Protein AF-0000000067797742 (afdb_homodimer)

Sequence (284 aa):
MSKKSLAAVGTPLDELKENQTIAKVAQAKGSNIYEVTLPQDFYKSHGFKSPEVQVEMPPKFRQTVWVKRGGFVVVDVTPDDKIAGDIIEIVVDDRTWRKMPYWPAEFKKVGGWQQDSDEEEADPFALPDDESDEEEYEEEQSMSKKSLAAVGTPLDELKENQTIAKVAQAKGSNIYEVTLPQDFYKSHGFKSPEVQVEMPPKFRQTVWVKRGGFVVVDVTPDDKIAGDIIEIVVDDRTWRKMPYWPAEFKKVGGWQQDSDEEEADPFALPDDESDEEEYEEEQS

Organism: Yarrowia lipolytica (strain CLIB 122 / E 150) (NCBI:txid284591)

Foldseek 3Di:
DPPPPPPPAQDDDQDDDLQKAKWFFAADPPQFKTWTFADPVNCVVQPAPHRTAIAGEDPVCRVPDDDDHGFMFMWRAHHDDNHGGYTDGGNDPVVNVCPHPRHDPVSDDPPDPPDPVVDPPDPPPPPPPPPPPPPPPPDPDD/DPVPPPPPFQDDDQDDDLQKAKWFFAADPPQFKTWTFADPVNCVVQPAPHRTAIAGEDPVCRVPDDDDHGFMFMWRAHHDDNHGGYTDHGNDPVVNVCPHPRHHPVSDDPPDPPDPVVPPPPPPPPPPPPPPPPPPPPPPPD

pLDDT: mean 78.27, std 27.21, range [24.7, 98.88]

Solvent-accessible surface area (backbone atoms only — not comparable to full-atom values): 16950 Å² total; per-residue (Å²): 130,80,76,68,69,72,78,24,46,38,56,75,67,94,72,70,56,94,50,36,47,61,27,33,30,66,39,69,62,68,86,48,32,30,34,28,38,41,46,70,71,55,24,62,74,58,62,38,95,53,43,65,44,30,30,32,56,45,73,57,39,60,64,19,54,42,73,32,62,70,14,42,30,31,32,42,50,48,58,94,44,81,62,24,33,32,44,77,44,52,45,37,47,52,74,68,42,63,71,40,90,76,48,59,78,87,72,57,75,63,79,80,80,75,64,71,73,80,59,80,72,68,64,81,73,62,67,76,78,73,79,74,80,79,77,76,77,77,79,79,74,134,132,80,72,70,66,71,77,25,47,39,55,76,69,95,74,71,56,93,53,36,48,59,28,34,31,66,40,71,63,68,88,46,32,31,35,27,37,42,46,71,70,55,24,63,75,59,65,38,93,53,44,65,43,32,29,34,56,46,74,58,39,62,63,18,54,41,72,31,63,70,14,43,31,31,33,44,50,48,57,92,44,80,63,24,34,32,43,78,44,52,43,38,48,53,75,67,41,62,71,39,90,77,46,60,77,87,72,56,76,61,79,76,82,75,65,73,71,77,55,78,70,68,62,78,72,59,62,74,76,70,76,71,77,74,76,74,73,73,72,75,80,120

Radius of gyration: 27.57 Å; Cα contacts (8 Å, |Δi|>4): 455; chains: 2; bounding box: 80×106×86 Å

InterPro domains:
  IPR001253 Translation initiation factor 1A (eIF-1A) [SM00652] (15-104)
  IPR006196 RNA-binding domain, S1, IF1 type [PF01176] (19-89)
  IPR012340 Nucleic acid-binding, OB-fold [G3DSA:2.40.50.140] (10-91)
  IPR012340 Nucleic acid-binding, OB-fold [SSF50249] (12-138)
  IPR039294 Probable RNA-binding protein EIF1AD [PTHR21641] (4-137)

Structure (mmCIF, N/CA/C/O backbone):
data_AF-0000000067797742-model_v1
#
loop_
_entity.id
_entity.type
_entity.pdbx_description
1 polymer YALI0F31339p
#
loop_
_atom_site.group_PDB
_atom_site.id
_atom_site.type_symbol
_atom_site.label_atom_id
_atom_site.label_alt_id
_atom_site.label_comp_id
_atom_site.label_asym_id
_atom_site.label_entity_id
_atom_site.label_seq_id
_atom_site.pdbx_PDB_ins_code
_atom_site.Cartn_x
_atom_site.Cartn_y
_atom_site.Cartn_z
_atom_site.occupancy
_atom_site.B_iso_or_equiv
_atom_site.auth_seq_id
_atom_site.auth_comp_id
_atom_site.auth_asym_id
_atom_site.auth_atom_id
_atom_site.pdbx_PDB_model_num
ATOM 1 N N . MET A 1 1 ? 30.781 2.463 -3.186 1 24.7 1 MET A N 1
ATOM 2 C CA . MET A 1 1 ? 29.688 1.843 -2.457 1 24.7 1 MET A CA 1
ATOM 3 C C . MET A 1 1 ? 28.359 2.129 -3.141 1 24.7 1 MET A C 1
ATOM 5 O O . MET A 1 1 ? 27.984 3.291 -3.316 1 24.7 1 MET A O 1
ATOM 9 N N . SER A 1 2 ? 27.953 1.362 -4.113 1 27.27 2 SER A N 1
ATOM 10 C CA . SER A 1 2 ? 26.922 1.659 -5.109 1 27.27 2 SER A CA 1
ATOM 11 C C . SER A 1 2 ? 25.594 1.995 -4.453 1 27.27 2 SER A C 1
ATOM 13 O O . SER A 1 2 ? 25.156 1.305 -3.527 1 27.27 2 SER A O 1
ATOM 15 N N . LYS A 1 3 ? 25.297 3.211 -4.359 1 30.75 3 LYS A N 1
ATOM 16 C CA . LYS A 1 3 ? 24.062 3.697 -3.756 1 30.75 3 LYS A CA 1
ATOM 17 C C . LYS A 1 3 ? 22.875 2.834 -4.168 1 30.75 3 LYS A C 1
ATOM 19 O O . LYS A 1 3 ? 22.547 2.734 -5.355 1 30.75 3 LYS A O 1
ATOM 24 N N . LYS A 1 4 ? 22.797 1.69 -3.645 1 32.09 4 LYS A N 1
ATOM 25 C CA . LYS A 1 4 ? 21.641 0.844 -3.896 1 32.09 4 LYS A CA 1
ATOM 26 C C . LYS A 1 4 ? 20.359 1.674 -3.971 1 32.09 4 LYS A C 1
ATOM 28 O O . LYS A 1 4 ? 20 2.355 -3.01 1 32.09 4 LYS A O 1
ATOM 33 N N . SER A 1 5 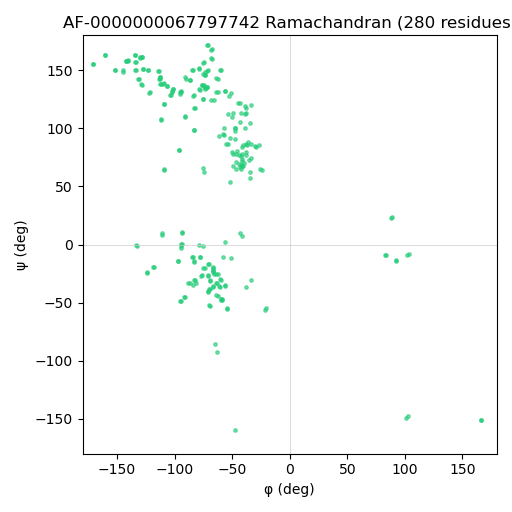? 20.141 2.111 -4.984 1 33.09 5 SER A N 1
ATOM 34 C CA . SER A 1 5 ? 18.906 2.863 -5.199 1 33.09 5 SER A CA 1
ATOM 35 C C . SER A 1 5 ? 17.719 2.158 -4.566 1 33.09 5 SER A C 1
ATOM 37 O O . SER A 1 5 ? 17.484 0.97 -4.801 1 33.09 5 SER A O 1
ATOM 39 N N . LEU A 1 6 ? 17.656 2.111 -3.332 1 37.03 6 LEU A N 1
ATOM 40 C CA . LEU A 1 6 ? 16.531 1.502 -2.633 1 37.03 6 LEU A CA 1
ATOM 41 C C . LEU A 1 6 ? 15.258 1.564 -3.484 1 37.03 6 LEU A C 1
ATOM 43 O O . LEU A 1 6 ? 14.828 2.648 -3.883 1 37.03 6 LEU A O 1
ATOM 47 N N . ALA A 1 7 ? 15.125 0.611 -4.305 1 44.19 7 ALA A N 1
ATOM 48 C CA . ALA A 1 7 ? 13.938 0.558 -5.145 1 44.19 7 ALA A CA 1
ATOM 49 C C . ALA A 1 7 ? 12.695 1.008 -4.375 1 44.19 7 ALA A C 1
ATOM 51 O O . ALA A 1 7 ? 12.469 0.571 -3.242 1 44.19 7 ALA A O 1
ATOM 52 N N . ALA A 1 8 ? 12.055 2.131 -4.703 1 54.88 8 ALA A N 1
ATOM 53 C CA . ALA A 1 8 ? 10.844 2.74 -4.168 1 54.88 8 ALA A CA 1
ATOM 54 C C . ALA A 1 8 ? 9.68 1.745 -4.168 1 54.88 8 ALA A C 1
ATOM 56 O O . ALA A 1 8 ? 9.586 0.898 -5.062 1 54.88 8 ALA A O 1
ATOM 57 N N . VAL A 1 9 ? 9.016 1.557 -3.076 1 65.62 9 VAL A N 1
ATOM 58 C CA . VAL A 1 9 ? 7.812 0.742 -2.986 1 65.62 9 VAL A CA 1
ATOM 59 C C . VAL A 1 9 ? 6.895 1.042 -4.172 1 65.62 9 VAL A C 1
ATOM 61 O O . VAL A 1 9 ? 6.699 2.203 -4.535 1 65.62 9 VAL A O 1
ATOM 64 N N . GLY A 1 10 ? 6.605 0.017 -4.914 1 76.88 10 GLY A N 1
ATOM 65 C CA . GLY A 1 10 ? 5.586 0.141 -5.941 1 76.88 10 GLY A CA 1
ATOM 66 C C . GLY A 1 10 ? 6.164 0.262 -7.34 1 76.88 10 GLY A C 1
ATOM 67 O O . GLY A 1 10 ? 5.422 0.302 -8.32 1 76.88 10 GLY A O 1
ATOM 68 N N . THR A 1 11 ? 7.441 0.401 -7.422 1 82.19 11 THR A N 1
ATOM 69 C CA . THR A 1 11 ? 8.086 0.479 -8.727 1 82.19 11 THR A CA 1
ATOM 70 C C . THR A 1 11 ? 8.508 -0.908 -9.203 1 82.19 11 THR A C 1
ATOM 72 O O . THR A 1 11 ? 8.922 -1.746 -8.406 1 82.19 11 THR A O 1
ATOM 75 N N . PRO A 1 12 ? 8.383 -1.066 -10.508 1 91.38 12 PRO A N 1
ATOM 76 C CA . PRO A 1 12 ? 8.719 -2.406 -11 1 91.38 12 PRO A CA 1
ATOM 77 C C . PRO A 1 12 ? 10.18 -2.773 -10.781 1 91.38 12 PRO A C 1
ATOM 79 O O . PRO A 1 12 ? 11.062 -1.919 -10.898 1 91.38 12 PRO A O 1
ATOM 82 N N . LEU A 1 13 ? 10.406 -3.975 -10.492 1 90.25 13 LEU A N 1
ATOM 83 C CA . LEU A 1 13 ? 11.742 -4.562 -10.422 1 90.25 13 LEU A CA 1
ATOM 84 C C . LEU A 1 13 ? 12.305 -4.789 -11.82 1 90.25 13 LEU A C 1
ATOM 86 O O . LEU A 1 13 ? 11.555 -5.051 -12.758 1 90.25 13 LEU A O 1
ATOM 90 N N . ASP A 1 14 ? 13.562 -4.652 -11.914 1 91.5 14 ASP A N 1
ATOM 91 C CA . ASP A 1 14 ? 14.172 -4.863 -13.219 1 91.5 14 ASP A CA 1
ATOM 92 C C . ASP A 1 14 ? 13.969 -6.297 -13.703 1 91.5 14 ASP A C 1
ATOM 94 O O . ASP A 1 14 ? 13.688 -6.531 -14.875 1 91.5 14 ASP A O 1
ATOM 98 N N . GLU A 1 15 ? 14.188 -7.25 -12.727 1 95.69 15 GLU A N 1
ATOM 99 C CA . GLU A 1 15 ? 14.008 -8.672 -13.008 1 95.69 15 GLU A CA 1
ATOM 100 C C . GLU A 1 15 ? 13.398 -9.398 -11.82 1 95.69 15 GLU A C 1
ATOM 102 O O . GLU A 1 15 ? 13.508 -8.945 -10.68 1 95.69 15 GLU A O 1
ATOM 107 N N . LEU A 1 16 ? 12.828 -10.516 -12.234 1 97.62 16 LEU A N 1
ATOM 108 C CA . LEU A 1 16 ? 12.32 -11.406 -11.188 1 97.62 16 LEU A CA 1
ATOM 109 C C . LEU A 1 16 ? 13.117 -12.711 -11.156 1 97.62 16 LEU A C 1
ATOM 111 O O . LEU A 1 16 ? 13.508 -13.227 -12.211 1 97.62 16 LEU A O 1
ATOM 115 N N . LYS A 1 17 ? 13.289 -13.125 -10 1 97.88 17 LYS A N 1
ATOM 116 C CA . LYS A 1 17 ? 13.938 -14.422 -9.852 1 97.88 17 LYS A CA 1
ATOM 117 C C . LYS A 1 17 ? 13 -15.555 -10.273 1 97.88 17 LYS A C 1
ATOM 119 O O . LYS A 1 17 ? 11.812 -15.328 -10.508 1 97.88 17 LYS A O 1
ATOM 124 N N . GLU A 1 18 ? 13.539 -16.781 -10.344 1 97.44 18 GLU A N 1
ATOM 125 C CA . GLU A 1 18 ? 12.812 -17.953 -10.844 1 97.44 18 GLU A CA 1
ATOM 126 C C . GLU A 1 18 ? 11.578 -18.234 -10 1 97.44 18 GLU A C 1
ATOM 128 O O . GLU A 1 18 ? 10.539 -18.641 -10.523 1 97.44 18 GLU A O 1
ATOM 133 N N . ASN A 1 19 ? 11.727 -18 -8.664 1 98.31 19 ASN A N 1
ATOM 134 C CA . ASN A 1 19 ? 10.641 -18.328 -7.746 1 98.31 19 ASN A CA 1
ATOM 135 C C . ASN A 1 19 ? 9.734 -17.125 -7.5 1 98.31 19 ASN A C 1
ATOM 137 O O . ASN A 1 19 ? 8.938 -17.125 -6.559 1 98.31 19 ASN A O 1
ATOM 141 N N . GLN A 1 20 ? 9.906 -16.031 -8.305 1 98.62 20 GLN A N 1
ATOM 142 C CA . GLN A 1 20 ? 9.125 -14.812 -8.141 1 98.62 20 GLN A CA 1
ATOM 143 C C . GLN A 1 20 ? 8.195 -14.594 -9.328 1 98.62 20 GLN A C 1
ATOM 145 O O . GLN A 1 20 ? 8.555 -14.898 -10.469 1 98.62 20 GLN A O 1
ATOM 150 N N . THR A 1 21 ? 7.023 -14.07 -9.039 1 98.62 21 THR A N 1
ATOM 151 C CA . THR A 1 21 ? 6.078 -13.758 -10.109 1 98.62 21 THR A CA 1
ATOM 152 C C . THR A 1 21 ? 5.035 -12.75 -9.625 1 98.62 21 THR A C 1
ATOM 154 O O . THR A 1 21 ? 4.891 -12.523 -8.422 1 98.62 21 THR A O 1
ATOM 157 N N . ILE A 1 22 ? 4.387 -12.172 -10.531 1 98.31 22 ILE A N 1
ATOM 158 C CA . ILE A 1 22 ? 3.209 -11.367 -10.234 1 98.31 22 ILE A CA 1
ATOM 159 C C . ILE A 1 22 ? 2.02 -12.273 -9.938 1 98.31 22 ILE A C 1
ATOM 161 O O . ILE A 1 22 ? 1.809 -13.273 -10.625 1 98.31 22 ILE A O 1
ATOM 165 N N . ALA A 1 23 ? 1.27 -11.969 -8.969 1 98.75 23 ALA A N 1
ATOM 166 C CA . ALA A 1 23 ? 0.066 -12.703 -8.594 1 98.75 23 ALA A CA 1
ATOM 167 C C . ALA A 1 23 ? -1.097 -11.75 -8.32 1 98.75 23 ALA A C 1
ATOM 169 O O . ALA A 1 23 ? -0.887 -10.578 -8.023 1 98.75 23 ALA A O 1
ATOM 170 N N . LYS A 1 24 ? -2.252 -12.219 -8.422 1 98.56 24 LYS A N 1
ATOM 171 C CA . LYS A 1 24 ? -3.463 -11.445 -8.156 1 98.56 24 LYS A CA 1
ATOM 172 C C . LYS A 1 24 ? -4.051 -11.797 -6.793 1 98.56 24 LYS A C 1
ATOM 174 O O . LYS A 1 24 ? -4.211 -12.969 -6.461 1 98.56 24 LYS A O 1
ATOM 179 N N . VAL A 1 25 ? -4.367 -10.828 -6.035 1 98.69 25 VAL A N 1
ATOM 180 C CA . VAL A 1 25 ? -4.922 -11.039 -4.703 1 98.69 25 VAL A CA 1
ATOM 181 C C . VAL A 1 25 ? -6.383 -11.469 -4.809 1 98.69 25 VAL A C 1
ATOM 183 O O . VAL A 1 25 ? -7.184 -10.805 -5.469 1 98.69 25 VAL A O 1
ATOM 186 N N . ALA A 1 26 ? -6.715 -12.562 -4.223 1 98.56 26 ALA A N 1
ATOM 187 C CA . ALA A 1 26 ? -8.094 -13.031 -4.172 1 98.56 26 ALA A CA 1
ATOM 188 C C . ALA A 1 26 ? -8.805 -12.523 -2.918 1 98.56 26 ALA A C 1
ATOM 190 O O . ALA A 1 26 ? -9.953 -12.086 -2.98 1 98.56 26 ALA A O 1
ATOM 191 N N . GLN A 1 27 ? -8.07 -12.641 -1.78 1 97.94 27 GLN A N 1
ATOM 192 C CA . GLN A 1 27 ? -8.664 -12.164 -0.533 1 97.94 27 GLN A CA 1
ATOM 193 C C . GLN A 1 27 ? -7.633 -12.156 0.594 1 97.94 27 GLN A C 1
ATOM 195 O O . GLN A 1 27 ? -6.664 -12.922 0.562 1 97.94 27 GLN A O 1
ATOM 200 N N . ALA A 1 28 ? -7.824 -11.344 1.595 1 97 28 ALA A N 1
ATOM 201 C CA . ALA A 1 28 ? -7.082 -11.398 2.852 1 97 28 ALA A CA 1
ATOM 202 C C . ALA A 1 28 ? -7.609 -12.508 3.754 1 97 28 ALA A C 1
ATOM 204 O O . ALA A 1 28 ? -8.82 -12.719 3.852 1 97 28 ALA A O 1
ATOM 205 N N . LYS A 1 29 ? -6.734 -13.242 4.285 1 97.44 29 LYS A N 1
ATOM 206 C CA . LYS A 1 29 ? -7.02 -14.258 5.289 1 97.44 29 LYS A CA 1
ATOM 207 C C . LYS A 1 29 ? -6.492 -13.836 6.66 1 97.44 29 LYS A C 1
ATOM 209 O O . LYS A 1 29 ? -5.52 -14.406 7.16 1 97.44 29 LYS A O 1
ATOM 214 N N . GLY A 1 30 ? -6.988 -12.812 7.27 1 94.88 30 GLY A N 1
ATOM 215 C CA . GLY A 1 30 ? -6.484 -12.188 8.477 1 94.88 30 GLY A CA 1
ATOM 216 C C . GLY A 1 30 ? -5.688 -10.922 8.211 1 94.88 30 GLY A C 1
ATOM 217 O O . GLY A 1 30 ? -5.895 -10.258 7.188 1 94.88 30 GLY A O 1
ATOM 218 N N . SER A 1 31 ? -4.75 -10.656 9.023 1 93.75 31 SER A N 1
ATOM 219 C CA . SER A 1 31 ? -4.078 -9.359 8.977 1 93.75 31 SER A CA 1
ATOM 220 C C . SER A 1 31 ? -2.922 -9.367 7.98 1 93.75 31 SER A C 1
ATOM 222 O O . SER A 1 31 ? -2.668 -8.375 7.305 1 93.75 31 SER A O 1
ATOM 224 N N . ASN A 1 32 ? -2.256 -10.531 7.848 1 97.62 32 ASN A N 1
ATOM 225 C CA . ASN A 1 32 ? -1.005 -10.492 7.098 1 97.62 32 ASN A CA 1
ATOM 226 C C . ASN A 1 32 ? -0.93 -11.625 6.074 1 97.62 32 ASN A C 1
ATOM 228 O O . ASN A 1 32 ? 0.062 -11.75 5.355 1 97.62 32 ASN A O 1
ATOM 232 N N . ILE A 1 33 ? -1.981 -12.469 6.031 1 98.75 33 ILE A N 1
ATOM 233 C CA . ILE A 1 33 ? -2.002 -13.594 5.098 1 98.75 33 ILE A CA 1
ATOM 234 C C . ILE A 1 33 ? -2.977 -13.297 3.961 1 98.75 33 ILE A C 1
ATOM 236 O O . ILE A 1 33 ? -4.074 -12.781 4.191 1 98.75 33 ILE A O 1
ATOM 240 N N . TYR A 1 34 ? -2.527 -13.602 2.814 1 98.81 34 TYR A N 1
ATOM 241 C CA . TYR A 1 34 ? -3.359 -13.383 1.638 1 98.81 34 TYR A CA 1
ATOM 242 C C . TYR A 1 34 ? -3.455 -14.648 0.792 1 98.81 34 TYR A C 1
ATOM 244 O O . TYR A 1 34 ? -2.463 -15.359 0.613 1 98.81 34 TYR A O 1
ATOM 252 N N . GLU A 1 35 ? -4.602 -14.914 0.344 1 98.88 35 GLU A N 1
ATOM 253 C CA . GLU A 1 35 ? -4.754 -15.836 -0.78 1 98.88 35 GLU A CA 1
ATOM 254 C C . GLU A 1 35 ? -4.551 -15.117 -2.111 1 98.88 35 GLU A C 1
ATOM 256 O O . GLU A 1 35 ? -5.16 -14.07 -2.359 1 98.88 35 GLU A O 1
ATOM 261 N N . VAL A 1 36 ? -3.689 -15.656 -2.947 1 98.88 36 VAL A N 1
ATOM 262 C CA . VAL A 1 36 ? -3.424 -15.055 -4.25 1 98.88 36 VAL A CA 1
ATOM 263 C C . VAL A 1 36 ? -3.562 -16.109 -5.344 1 98.88 36 VAL A C 1
ATOM 265 O O . VAL A 1 36 ? -3.541 -17.312 -5.059 1 98.88 36 VAL A O 1
ATOM 268 N N . THR A 1 37 ? -3.715 -15.633 -6.508 1 98.88 37 THR A N 1
ATOM 269 C CA . THR A 1 37 ? -3.758 -16.516 -7.672 1 98.88 37 THR A CA 1
ATOM 270 C C . THR A 1 37 ? -2.49 -16.359 -8.508 1 98.88 37 THR A C 1
ATOM 272 O O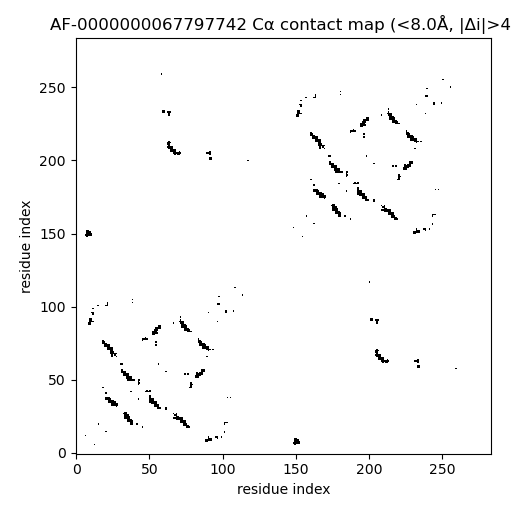 . THR A 1 37 ? -2.199 -15.273 -9.008 1 98.88 37 THR A O 1
ATOM 275 N N . LEU A 1 38 ? -1.768 -17.391 -8.703 1 98.88 38 LEU A N 1
ATOM 276 C CA . LEU A 1 38 ? -0.581 -17.438 -9.555 1 98.88 38 LEU A CA 1
ATOM 277 C C . LEU A 1 38 ? -0.967 -17.531 -11.023 1 98.88 38 LEU A C 1
ATOM 279 O O . LEU A 1 38 ? -2.014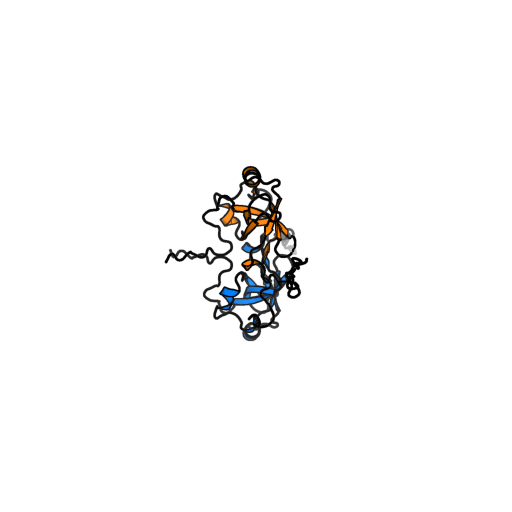 -18.094 -11.359 1 98.88 38 LEU A O 1
ATOM 283 N N . PRO A 1 39 ? -0.115 -17.016 -11.852 1 98.69 39 PRO A N 1
ATOM 284 C CA . PRO A 1 39 ? -0.367 -17.25 -13.273 1 98.69 39 PRO A CA 1
ATOM 285 C C . PRO A 1 39 ? -0.376 -18.734 -13.633 1 98.69 39 PRO A C 1
ATOM 287 O O . PRO A 1 39 ? 0.384 -19.516 -13.055 1 98.69 39 PRO A O 1
ATOM 290 N N . GLN A 1 40 ? -1.12 -19.094 -14.617 1 98.12 40 GLN A N 1
ATOM 291 C CA . GLN A 1 40 ? -1.331 -20.5 -14.984 1 98.12 40 GLN A CA 1
ATOM 292 C C . GLN A 1 40 ? -0.011 -21.172 -15.328 1 98.12 40 GLN A C 1
ATOM 294 O O . GLN A 1 40 ? 0.272 -22.281 -14.852 1 98.12 40 GLN A O 1
ATOM 299 N N . ASP A 1 41 ? 0.805 -20.531 -16.156 1 96.88 41 ASP A N 1
ATOM 300 C CA . ASP A 1 41 ? 2.066 -21.125 -16.594 1 96.88 41 ASP A CA 1
ATOM 301 C C . ASP A 1 41 ? 3.037 -21.266 -15.422 1 96.88 41 ASP A C 1
ATOM 303 O O . ASP A 1 41 ? 3.752 -22.266 -15.328 1 96.88 41 ASP A O 1
ATOM 307 N N . PHE A 1 42 ? 3.01 -20.375 -14.562 1 98.31 42 PHE A N 1
ATOM 308 C CA . PHE A 1 42 ? 3.914 -20.391 -13.422 1 98.31 42 PHE A CA 1
ATOM 309 C C . PHE A 1 42 ? 3.553 -21.5 -12.453 1 98.31 42 PHE A C 1
ATOM 311 O O . PHE A 1 42 ? 4.418 -22.281 -12.047 1 98.31 42 PHE A O 1
ATOM 318 N N . TYR A 1 43 ? 2.24 -21.625 -11.984 1 97.81 43 TYR A N 1
ATOM 319 C CA . TYR A 1 43 ? 1.913 -22.625 -10.977 1 97.81 43 TYR A CA 1
ATOM 320 C C . TYR A 1 43 ? 2.145 -24.031 -11.508 1 97.81 43 TYR A C 1
ATOM 322 O O . TYR A 1 43 ? 2.568 -24.922 -10.773 1 97.81 43 TYR A O 1
ATOM 330 N N . LYS A 1 44 ? 1.918 -24.25 -12.859 1 97.12 44 LYS A N 1
ATOM 331 C CA . LYS A 1 44 ? 2.104 -25.562 -13.461 1 97.12 44 LYS A CA 1
ATOM 332 C C . LYS A 1 44 ? 3.584 -25.922 -13.547 1 97.12 44 LYS A C 1
ATOM 334 O O . LYS A 1 44 ? 3.975 -27.062 -13.234 1 97.12 44 LYS A O 1
ATOM 339 N N . SER A 1 45 ? 4.355 -24.969 -13.898 1 97.62 45 SER A N 1
ATOM 340 C CA . SER A 1 45 ? 5.758 -25.25 -14.18 1 97.62 45 SER A CA 1
ATOM 341 C C . SER A 1 45 ? 6.578 -25.281 -12.891 1 97.62 45 SER A C 1
ATOM 343 O O . SER A 1 45 ? 7.691 -25.812 -12.883 1 97.62 45 SER A O 1
ATOM 345 N N . HIS A 1 46 ? 6.023 -24.797 -11.844 1 97.75 46 HIS A N 1
ATOM 346 C CA . HIS A 1 46 ? 6.809 -24.703 -10.617 1 97.75 46 HIS A CA 1
ATOM 347 C C . HIS A 1 46 ? 6.293 -25.688 -9.562 1 97.75 46 HIS A C 1
ATOM 349 O O . HIS A 1 46 ? 6.656 -25.578 -8.383 1 97.75 46 HIS A O 1
ATOM 355 N N . GLY A 1 47 ? 5.391 -26.562 -9.906 1 96.88 47 GLY A N 1
ATOM 356 C CA . GLY A 1 47 ? 5.055 -27.719 -9.07 1 96.88 47 GLY A CA 1
ATOM 357 C C . GLY A 1 47 ? 3.965 -27.406 -8.062 1 96.88 47 GLY A C 1
ATOM 358 O O . GLY A 1 47 ? 3.885 -28.062 -7.016 1 96.88 47 GLY A O 1
ATOM 359 N N . PHE A 1 48 ? 3.211 -26.484 -8.32 1 98.31 48 PHE A N 1
ATOM 360 C CA . PHE A 1 48 ? 2.096 -26.188 -7.422 1 98.31 48 PHE A CA 1
ATOM 361 C C . PHE A 1 48 ? 0.892 -27.062 -7.758 1 98.31 48 PHE A C 1
ATOM 363 O O . PHE A 1 48 ? 0.654 -27.375 -8.93 1 98.31 48 PHE A O 1
ATOM 370 N N . LYS A 1 49 ? 0.133 -27.328 -6.73 1 97.38 49 LYS A N 1
ATOM 371 C CA . LYS A 1 49 ? -1.056 -28.172 -6.898 1 97.38 49 LYS A CA 1
ATOM 372 C C . LYS A 1 49 ? -2.234 -27.344 -7.406 1 97.38 49 LYS A C 1
ATOM 374 O O . LYS A 1 49 ? -3.129 -27.875 -8.07 1 97.38 49 LYS A O 1
ATOM 379 N N . SER A 1 50 ? -2.279 -26.078 -7.051 1 97.94 50 SER A N 1
ATOM 380 C CA . SER A 1 50 ? -3.32 -25.141 -7.43 1 97.94 50 SER A CA 1
ATOM 381 C C . SER A 1 50 ? -2.746 -23.734 -7.637 1 97.94 50 SER A C 1
ATOM 383 O O . SER A 1 50 ? -1.766 -23.359 -6.992 1 97.94 50 SER A O 1
ATOM 385 N N . PRO A 1 51 ? -3.354 -22.938 -8.531 1 98.5 51 PRO A N 1
ATOM 386 C CA . PRO A 1 51 ? -2.889 -21.562 -8.68 1 98.5 51 PRO A CA 1
ATOM 387 C C . PRO A 1 51 ? -3.16 -20.703 -7.441 1 98.5 51 PRO A C 1
ATOM 389 O O . PRO A 1 51 ? -2.576 -19.625 -7.289 1 98.5 51 PRO A O 1
ATOM 392 N N . GLU A 1 52 ? -4.141 -21.125 -6.656 1 98.56 52 GLU A N 1
ATOM 393 C CA . GLU A 1 52 ? -4.457 -20.406 -5.426 1 98.56 52 GLU A CA 1
ATOM 394 C C . GLU A 1 52 ? -3.52 -20.812 -4.293 1 98.56 52 GLU A C 1
ATOM 396 O O . GLU A 1 52 ? -3.471 -21.984 -3.912 1 98.56 52 GLU A O 1
ATOM 401 N N . VAL A 1 53 ? -2.734 -19.875 -3.773 1 98.81 53 VAL A N 1
ATOM 402 C CA . VAL A 1 53 ? -1.817 -20.156 -2.676 1 98.81 53 VAL A CA 1
ATOM 403 C C . VAL A 1 53 ? -1.913 -19.062 -1.62 1 98.81 53 VAL A C 1
ATOM 405 O O . VAL A 1 53 ? -2.465 -17.984 -1.881 1 98.81 53 VAL A O 1
ATOM 408 N N . GLN A 1 54 ? -1.437 -19.312 -0.447 1 98.88 54 GLN A N 1
ATOM 409 C CA . GLN A 1 54 ? -1.384 -18.312 0.616 1 98.88 54 GLN A CA 1
ATOM 410 C C . GLN A 1 54 ? 0.022 -17.734 0.759 1 98.88 54 GLN A C 1
ATOM 412 O O . GLN A 1 54 ? 1.01 -18.469 0.692 1 98.88 54 GLN A O 1
ATOM 417 N N . VAL A 1 55 ? 0.164 -16.438 0.868 1 98.88 55 VAL A N 1
ATOM 418 C CA . VAL A 1 55 ? 1.434 -15.75 1.04 1 98.88 55 VAL A CA 1
ATOM 419 C C . VAL A 1 55 ? 1.331 -14.766 2.207 1 98.88 55 VAL A C 1
ATOM 421 O O . VAL A 1 55 ? 0.23 -14.406 2.629 1 98.88 55 VAL A O 1
ATOM 424 N N . GLU A 1 56 ? 2.455 -14.383 2.693 1 98.81 56 GLU A N 1
ATOM 425 C CA . GLU A 1 56 ? 2.496 -13.531 3.881 1 98.81 56 GLU A CA 1
ATOM 426 C C . GLU A 1 56 ? 3.031 -12.148 3.547 1 98.81 56 GLU A C 1
ATOM 428 O O . GLU A 1 56 ? 4.004 -12.008 2.799 1 98.81 56 GLU A O 1
ATOM 433 N N . MET A 1 57 ? 2.455 -11.18 4.078 1 97.88 57 MET A N 1
ATOM 434 C CA . MET A 1 57 ? 2.92 -9.805 3.93 1 97.88 57 MET A CA 1
ATOM 435 C C . MET A 1 57 ? 4.16 -9.562 4.777 1 97.88 57 MET A C 1
ATOM 437 O O . MET A 1 57 ? 4.184 -9.883 5.969 1 97.88 57 MET A O 1
ATOM 441 N N . PRO A 1 58 ? 5.09 -8.891 4.199 1 95.94 58 PRO A N 1
ATOM 442 C CA . PRO A 1 58 ? 6.277 -8.625 5.012 1 95.94 58 PRO A CA 1
ATOM 443 C C . PRO A 1 58 ? 6.043 -7.523 6.047 1 95.94 58 PRO A C 1
ATOM 445 O O . PRO A 1 58 ? 5.172 -6.668 5.859 1 95.94 58 PRO A O 1
ATOM 448 N N . PRO A 1 59 ? 6.773 -7.484 7.086 1 93.88 59 PRO A N 1
ATOM 449 C CA . PRO A 1 59 ? 6.539 -6.609 8.234 1 93.88 59 PRO A CA 1
ATOM 450 C C . PRO A 1 59 ? 6.465 -5.133 7.852 1 93.88 59 PRO A C 1
ATOM 452 O O . PRO A 1 59 ? 5.648 -4.387 8.398 1 93.88 59 PRO A O 1
ATOM 455 N N . LYS A 1 60 ? 7.227 -4.695 6.914 1 89.88 60 LYS A N 1
ATOM 456 C CA . LYS A 1 60 ? 7.312 -3.271 6.602 1 89.88 60 LYS A CA 1
ATOM 457 C C . LYS A 1 60 ? 5.965 -2.73 6.133 1 89.88 60 LYS A C 1
ATOM 459 O O . LYS A 1 60 ? 5.672 -1.546 6.305 1 89.88 60 LYS A O 1
ATOM 464 N N . PHE A 1 61 ? 5.129 -3.605 5.59 1 93.69 61 PHE A N 1
ATOM 465 C CA . PHE A 1 61 ? 3.848 -3.162 5.051 1 93.69 61 PHE A CA 1
ATOM 466 C C . PHE A 1 61 ? 2.732 -3.361 6.07 1 93.69 61 PHE A C 1
ATOM 468 O O . PHE A 1 61 ? 1.646 -2.791 5.93 1 93.69 61 PHE A O 1
ATOM 475 N N . ARG A 1 62 ? 2.928 -4.09 7.094 1 94.75 62 ARG A N 1
ATOM 476 C CA . ARG A 1 62 ? 1.868 -4.668 7.914 1 94.75 62 ARG A CA 1
ATOM 477 C C . ARG A 1 62 ? 1.165 -3.592 8.734 1 94.75 62 ARG A C 1
ATOM 479 O O . ARG A 1 62 ? -0.01 -3.734 9.078 1 94.75 62 ARG A O 1
ATOM 486 N N . GLN A 1 63 ? 1.848 -2.568 9.023 1 91.69 63 GLN A N 1
ATOM 487 C CA . GLN A 1 63 ? 1.243 -1.532 9.852 1 91.69 63 GLN A CA 1
ATOM 488 C C . GLN A 1 63 ? 0.256 -0.69 9.047 1 91.69 63 GLN A C 1
ATOM 490 O O . GLN A 1 63 ? -0.754 -0.228 9.578 1 91.69 63 GLN A O 1
ATOM 495 N N . THR A 1 64 ? 0.518 -0.653 7.766 1 93.88 64 THR A N 1
ATOM 496 C CA . THR A 1 64 ? -0.145 0.44 7.062 1 93.88 64 THR A CA 1
ATOM 497 C C . THR A 1 64 ? -0.988 -0.093 5.906 1 93.88 64 THR A C 1
ATOM 499 O O . THR A 1 64 ? -2.008 0.501 5.551 1 93.88 64 THR A O 1
ATOM 502 N N . VAL A 1 65 ? -0.712 -1.287 5.32 1 95.56 65 VAL A N 1
ATOM 503 C CA . VAL A 1 65 ? -1.246 -1.571 3.992 1 95.56 65 VAL A CA 1
ATOM 504 C C . VAL A 1 65 ? -2.113 -2.826 4.043 1 95.56 65 VAL A C 1
ATOM 506 O O . VAL A 1 65 ? -1.694 -3.859 4.57 1 95.56 65 VAL A O 1
ATOM 509 N N . TRP A 1 66 ? -3.25 -2.75 3.498 1 97.12 66 TRP A N 1
ATOM 510 C CA . TRP A 1 66 ? -4.027 -3.873 2.98 1 97.12 66 TRP A CA 1
ATOM 511 C C . TRP A 1 66 ? -4.086 -3.838 1.457 1 97.12 66 TRP A C 1
ATOM 513 O O . TRP A 1 66 ? -4.258 -2.771 0.861 1 97.12 66 TRP A O 1
ATOM 523 N N . VAL A 1 67 ? -3.941 -4.973 0.936 1 97 67 VAL A N 1
ATOM 524 C CA . VAL A 1 67 ? -4.059 -5.039 -0.517 1 97 67 VAL A CA 1
ATOM 525 C C . VAL A 1 67 ? -5.484 -5.418 -0.906 1 97 67 VAL A C 1
ATOM 527 O O . VAL A 1 67 ? -6.023 -6.418 -0.418 1 97 67 VAL A O 1
ATOM 530 N N . LYS A 1 68 ? -6.062 -4.711 -1.788 1 96.69 68 LYS A N 1
ATOM 531 C CA . LYS A 1 68 ? -7.441 -4.922 -2.213 1 96.69 68 LYS A CA 1
ATOM 532 C C . LYS A 1 68 ? -7.57 -6.191 -3.051 1 96.69 68 LYS A C 1
ATOM 534 O O . LYS A 1 68 ? -6.629 -6.578 -3.75 1 96.69 68 LYS A O 1
ATOM 539 N N . ARG A 1 69 ? -8.75 -6.715 -2.891 1 97 69 ARG A N 1
ATOM 540 C CA . ARG A 1 69 ? -9.062 -7.844 -3.76 1 97 69 ARG A CA 1
ATOM 541 C C . ARG A 1 69 ? -8.906 -7.461 -5.23 1 97 69 ARG A C 1
ATOM 543 O O . ARG A 1 69 ? -9.359 -6.391 -5.648 1 97 69 ARG A O 1
ATOM 550 N N . GLY A 1 70 ? -8.234 -8.273 -6 1 96.56 70 GLY A N 1
ATOM 551 C CA . GLY A 1 70 ? -8.039 -7.996 -7.414 1 96.56 70 GLY A CA 1
ATOM 552 C C . GLY A 1 70 ? -6.754 -7.246 -7.707 1 96.56 70 GLY A C 1
ATOM 553 O O . GLY A 1 70 ? -6.332 -7.156 -8.859 1 96.56 70 GLY A O 1
ATOM 554 N N . GLY A 1 71 ? -6.156 -6.699 -6.598 1 96.75 71 GLY A N 1
ATOM 555 C CA . GLY A 1 71 ? -4.863 -6.062 -6.77 1 96.75 71 GLY A CA 1
ATOM 556 C C . GLY A 1 71 ? -3.754 -7.039 -7.113 1 96.75 71 GLY A C 1
ATOM 557 O O . GLY A 1 71 ? 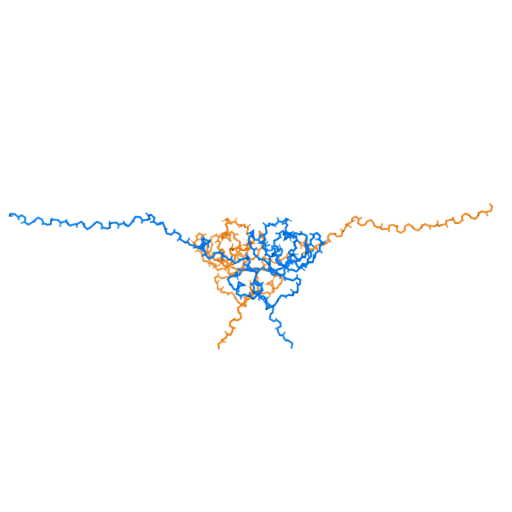-3.93 -8.258 -6.984 1 96.75 71 GLY A O 1
ATOM 558 N N . PHE A 1 72 ? -2.641 -6.5 -7.508 1 97.38 72 PHE A N 1
ATOM 559 C CA . PHE A 1 72 ? -1.512 -7.344 -7.883 1 97.38 72 PHE A CA 1
ATOM 560 C C . PHE A 1 72 ? -0.353 -7.156 -6.91 1 97.38 72 PHE A C 1
ATOM 562 O O . PHE A 1 72 ? -0.144 -6.062 -6.387 1 97.38 72 PHE A O 1
ATOM 569 N N . VAL A 1 73 ? 0.396 -8.219 -6.754 1 97.88 73 VAL A N 1
ATOM 570 C CA . VAL A 1 73 ? 1.596 -8.242 -5.922 1 97.88 73 VAL A CA 1
ATOM 571 C C . VAL A 1 73 ? 2.682 -9.07 -6.609 1 97.88 73 VAL A C 1
ATOM 573 O O . VAL A 1 73 ? 2.391 -9.875 -7.492 1 97.88 73 VAL A O 1
ATOM 576 N N . VAL A 1 74 ? 3.895 -8.844 -6.246 1 98.06 74 VAL A N 1
ATOM 577 C CA . VAL A 1 74 ? 4.988 -9.758 -6.566 1 98.06 74 VAL A CA 1
ATOM 578 C C . VAL A 1 74 ? 5.219 -10.719 -5.402 1 98.06 74 VAL A C 1
ATOM 580 O O . VAL A 1 74 ? 5.324 -10.297 -4.25 1 98.06 74 VAL A O 1
ATOM 583 N N . VAL A 1 75 ? 5.312 -11.961 -5.711 1 98.69 75 VAL A N 1
ATOM 584 C CA . VAL A 1 75 ? 5.469 -12.953 -4.65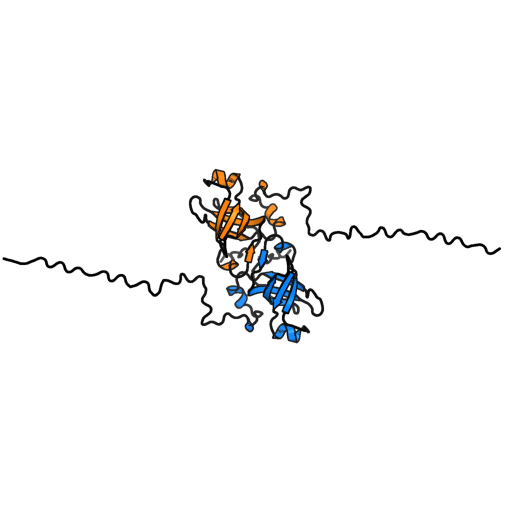2 1 98.69 75 VAL A CA 1
ATOM 585 C C . VAL A 1 75 ? 6.734 -13.773 -4.895 1 98.69 75 VAL A C 1
ATOM 587 O O . VAL A 1 75 ? 7.203 -13.875 -6.027 1 98.69 75 VAL A O 1
ATOM 590 N N . ASP A 1 76 ? 7.344 -14.234 -3.867 1 98.75 76 ASP A N 1
ATOM 591 C CA . ASP A 1 76 ? 8.406 -15.234 -3.816 1 98.75 76 ASP A CA 1
ATOM 592 C C . ASP A 1 76 ? 7.918 -16.531 -3.164 1 98.75 76 ASP A C 1
ATOM 594 O O . ASP A 1 76 ? 7.73 -16.578 -1.946 1 98.75 76 ASP A O 1
ATOM 598 N N . VAL A 1 77 ? 7.715 -17.625 -3.986 1 98.81 77 VAL A N 1
ATOM 599 C CA . VAL A 1 77 ? 6.926 -18.734 -3.486 1 98.81 77 VAL A CA 1
ATOM 600 C C . VAL A 1 77 ? 7.637 -20.047 -3.795 1 98.81 77 VAL A C 1
ATOM 602 O O . VAL A 1 77 ? 8.391 -20.141 -4.77 1 98.81 77 VAL A O 1
ATOM 605 N N . THR A 1 78 ? 7.406 -20.938 -2.967 1 97.75 78 THR A N 1
ATOM 606 C CA . THR A 1 78 ? 7.828 -22.328 -3.111 1 97.75 78 THR A CA 1
ATOM 607 C C . THR A 1 78 ? 6.66 -23.281 -2.852 1 97.75 78 THR A C 1
ATOM 609 O O . THR A 1 78 ? 5.84 -23.031 -1.969 1 97.75 78 THR A O 1
ATOM 612 N N . PRO A 1 79 ? 6.578 -24.344 -3.586 1 97.19 79 PRO A N 1
ATOM 613 C CA . PRO A 1 79 ? 5.465 -25.297 -3.426 1 97.19 79 PRO A CA 1
ATOM 614 C C . PRO A 1 79 ? 5.508 -26.031 -2.092 1 97.19 79 PRO A C 1
ATOM 616 O O . PRO A 1 79 ? 6.527 -26 -1.396 1 97.19 79 PRO A O 1
ATOM 619 N N . ASP A 1 80 ? 4.348 -26.594 -1.645 1 93.44 80 ASP A N 1
ATOM 620 C CA . ASP A 1 80 ? 4.125 -27.609 -0.623 1 93.44 80 ASP A CA 1
ATOM 621 C C . ASP A 1 80 ? 4.074 -26.984 0.771 1 93.44 80 ASP A C 1
ATOM 623 O O . ASP A 1 80 ? 3.811 -27.688 1.756 1 93.44 80 ASP A O 1
ATOM 627 N N . ASP A 1 81 ? 4.391 -25.734 0.948 1 95.56 81 ASP A N 1
ATOM 628 C CA . ASP A 1 81 ? 4.176 -25.062 2.229 1 95.56 81 ASP A CA 1
ATOM 629 C C . ASP A 1 81 ? 2.764 -24.5 2.314 1 95.56 81 ASP A C 1
ATOM 631 O O . ASP A 1 81 ? 2.207 -24.047 1.31 1 95.56 81 ASP A O 1
ATOM 635 N N . LYS A 1 82 ? 2.168 -24.578 3.459 1 96.56 82 LYS A N 1
ATOM 636 C CA . LYS A 1 82 ? 0.846 -24 3.658 1 96.56 82 LYS A CA 1
ATOM 637 C C . LYS A 1 82 ? 0.833 -22.531 3.271 1 96.56 82 LYS A C 1
ATOM 639 O O . LYS A 1 82 ? -0.042 -22.078 2.525 1 96.56 82 LYS A O 1
ATOM 644 N N . ILE A 1 83 ? 1.73 -21.859 3.889 1 98.5 83 ILE A N 1
ATOM 645 C CA . ILE A 1 83 ? 2.053 -20.516 3.395 1 98.5 83 ILE A CA 1
ATOM 646 C C . ILE A 1 83 ? 3.191 -20.609 2.383 1 98.5 83 ILE A C 1
ATOM 648 O O . ILE A 1 83 ? 4.34 -20.875 2.752 1 98.5 83 ILE A O 1
ATOM 652 N N . ALA A 1 84 ? 2.92 -20.375 1.167 1 98.69 84 ALA A N 1
ATOM 653 C CA . ALA A 1 84 ? 3.803 -20.734 0.057 1 98.69 84 ALA A CA 1
ATOM 654 C C . ALA A 1 84 ? 4.992 -19.781 -0.017 1 98.69 84 ALA A C 1
ATOM 656 O O . ALA A 1 84 ? 5.992 -20.078 -0.679 1 98.69 84 ALA A O 1
ATOM 657 N N . GLY A 1 85 ? 4.914 -18.531 0.59 1 98.75 85 GLY A N 1
ATOM 658 C CA . GLY A 1 85 ? 5.977 -17.547 0.513 1 98.75 85 GLY A CA 1
ATOM 659 C C . GLY A 1 85 ? 5.543 -16.156 0.96 1 98.75 85 GLY A C 1
ATOM 660 O O . GLY A 1 85 ? 4.691 -16.031 1.844 1 98.75 85 GLY A O 1
ATOM 661 N N . ASP A 1 86 ? 6.234 -15.195 0.337 1 98.62 86 ASP A N 1
ATOM 662 C CA . ASP A 1 86 ? 6.016 -13.828 0.792 1 98.62 86 ASP A CA 1
ATOM 663 C C . ASP A 1 86 ? 5.656 -12.906 -0.375 1 98.62 86 ASP A C 1
ATOM 665 O O . ASP A 1 86 ? 6.07 -13.148 -1.51 1 98.62 86 ASP A O 1
ATOM 669 N N . ILE A 1 87 ? 4.922 -11.961 0.014 1 98.19 87 ILE A N 1
ATOM 670 C CA . ILE A 1 87 ? 4.848 -10.797 -0.861 1 98.19 87 ILE A CA 1
ATOM 671 C C . ILE A 1 87 ? 6.156 -10.016 -0.796 1 98.19 87 ILE A C 1
ATOM 673 O O . ILE A 1 87 ? 6.691 -9.781 0.29 1 98.19 87 ILE A O 1
ATOM 677 N N . ILE A 1 88 ? 6.664 -9.617 -1.912 1 96.44 88 ILE A N 1
ATOM 678 C CA . ILE A 1 88 ? 7.93 -8.898 -1.816 1 96.44 88 ILE A CA 1
ATOM 679 C C . ILE A 1 88 ? 7.758 -7.484 -2.365 1 96.44 88 ILE A C 1
ATOM 681 O O . ILE A 1 88 ? 8.617 -6.621 -2.152 1 96.44 88 ILE A O 1
ATOM 685 N N . GLU A 1 89 ? 6.688 -7.25 -3.189 1 94.56 89 GLU A N 1
ATOM 686 C CA . GLU A 1 89 ? 6.336 -5.922 -3.684 1 94.56 89 GLU A CA 1
ATOM 687 C C . GLU A 1 89 ? 4.836 -5.809 -3.947 1 94.56 89 GLU A C 1
ATOM 689 O O . GLU A 1 89 ? 4.18 -6.801 -4.266 1 94.56 89 GLU A O 1
ATOM 694 N N . ILE A 1 90 ? 4.34 -4.598 -3.789 1 95.75 90 ILE A N 1
ATOM 695 C CA . ILE A 1 90 ? 2.951 -4.301 -4.129 1 95.75 90 ILE A CA 1
ATOM 696 C C . ILE A 1 90 ? 2.893 -3.541 -5.449 1 95.75 90 ILE A C 1
ATOM 698 O O . ILE A 1 90 ? 3.605 -2.551 -5.637 1 95.75 90 ILE A O 1
ATOM 702 N N . VAL A 1 91 ? 2.1 -3.982 -6.359 1 95.19 91 VAL A N 1
ATOM 703 C CA . VAL A 1 91 ? 1.972 -3.346 -7.668 1 95.19 91 VAL A CA 1
ATOM 704 C C . VAL A 1 91 ? 0.992 -2.18 -7.578 1 95.19 91 VAL A C 1
ATOM 706 O O . VAL A 1 91 ? -0.225 -2.379 -7.586 1 95.19 91 VAL A O 1
ATOM 709 N N . VAL A 1 92 ? 1.395 -0.998 -7.461 1 90.5 92 VAL A N 1
ATOM 710 C CA . VAL A 1 92 ? 0.549 0.18 -7.293 1 90.5 92 VAL A CA 1
ATOM 711 C C . VAL A 1 92 ? 0.298 0.833 -8.648 1 90.5 92 VAL A C 1
ATOM 713 O O . VAL A 1 92 ? -0.851 1.08 -9.023 1 90.5 92 VAL A O 1
ATOM 716 N N . ASP A 1 93 ? 1.252 1.063 -9.438 1 86.56 93 ASP A N 1
ATOM 717 C CA . ASP A 1 93 ? 1.138 1.603 -10.789 1 86.56 93 ASP A CA 1
ATOM 718 C C . ASP A 1 93 ? 1.141 0.485 -11.828 1 86.56 93 ASP A C 1
ATOM 720 O O . ASP A 1 93 ? 2.166 0.218 -12.461 1 86.56 93 ASP A O 1
ATOM 724 N N . ASP A 1 94 ? -0.028 -0.147 -12.023 1 87.75 94 ASP A N 1
ATOM 725 C CA . ASP A 1 94 ? -0.078 -1.316 -12.891 1 87.75 94 ASP A CA 1
ATOM 726 C C . ASP A 1 94 ? 0.226 -0.937 -14.336 1 87.75 94 ASP A C 1
ATOM 728 O O . ASP A 1 94 ? 0.749 -1.751 -15.102 1 87.75 94 ASP A O 1
ATOM 732 N N . ARG A 1 95 ? -0.029 0.314 -14.664 1 87.19 95 ARG A N 1
ATOM 733 C CA . ARG A 1 95 ? 0.244 0.747 -16.031 1 87.19 95 ARG A CA 1
ATOM 734 C C . ARG A 1 95 ? 1.712 0.541 -16.391 1 87.19 95 ARG A C 1
ATOM 736 O O . ARG A 1 95 ? 2.027 -0.009 -17.438 1 87.19 95 ARG A O 1
ATOM 743 N N . THR A 1 96 ? 2.584 0.95 -15.523 1 90.44 96 THR A N 1
ATOM 744 C CA . THR A 1 96 ? 4.02 0.803 -15.719 1 90.44 96 THR A CA 1
ATOM 745 C C . THR A 1 96 ? 4.434 -0.664 -15.625 1 90.44 96 THR A C 1
ATOM 747 O O . THR A 1 96 ? 5.27 -1.131 -16.391 1 90.44 96 THR A O 1
ATOM 750 N N . TRP A 1 97 ? 3.826 -1.373 -14.734 1 93.19 97 TRP A N 1
ATOM 751 C CA . TRP A 1 97 ? 4.176 -2.77 -14.492 1 93.19 97 TRP A CA 1
ATOM 752 C C . TRP A 1 97 ? 3.768 -3.646 -15.672 1 93.19 97 TRP A C 1
ATOM 754 O O . TRP A 1 97 ? 4.449 -4.621 -15.992 1 93.19 97 TRP A O 1
ATOM 764 N N . ARG A 1 98 ? 2.723 -3.26 -16.344 1 94.25 98 ARG A N 1
ATOM 765 C CA . ARG A 1 98 ? 2.197 -4.059 -17.438 1 94.25 98 ARG A CA 1
ATOM 766 C C . ARG A 1 98 ? 3.137 -4.02 -18.641 1 94.25 98 ARG A C 1
ATOM 768 O O . ARG A 1 98 ? 3.041 -4.859 -19.531 1 94.25 98 ARG A O 1
ATOM 775 N N . LYS A 1 99 ? 4.016 -3.072 -18.641 1 94.25 99 LYS A N 1
ATOM 776 C CA . LYS A 1 99 ? 4.977 -2.939 -19.734 1 94.25 99 LYS A CA 1
ATOM 777 C C . LYS A 1 99 ? 6.191 -3.838 -19.516 1 94.25 99 LYS A C 1
ATOM 779 O O . LYS A 1 99 ? 7.023 -4.004 -20.406 1 94.25 99 LYS A O 1
ATOM 784 N N . MET A 1 100 ? 6.332 -4.418 -18.344 1 95.12 100 MET A N 1
ATOM 785 C CA . MET A 1 100 ? 7.473 -5.273 -18.016 1 95.12 100 MET A CA 1
ATOM 786 C C . MET A 1 100 ? 7.352 -6.625 -18.719 1 95.12 100 MET A C 1
ATOM 788 O O . MET A 1 100 ? 6.254 -7.176 -18.828 1 95.12 100 MET A O 1
ATOM 792 N N . PRO A 1 101 ? 8.484 -7.238 -19.141 1 96 101 PRO A N 1
ATOM 793 C CA . PRO A 1 101 ? 8.438 -8.5 -19.891 1 96 101 PRO A CA 1
ATOM 794 C C . PRO A 1 101 ? 7.918 -9.664 -19.047 1 96 101 PRO A C 1
ATOM 796 O O . PRO A 1 101 ? 7.473 -10.68 -19.578 1 96 101 PRO A O 1
ATOM 799 N N . TYR A 1 102 ? 7.961 -9.516 -17.75 1 96.5 102 TYR A N 1
ATOM 800 C CA . TYR A 1 102 ? 7.559 -10.617 -16.875 1 96.5 102 TYR A CA 1
ATOM 801 C C . TYR A 1 102 ? 6.094 -10.484 -16.469 1 96.5 102 TYR A C 1
ATOM 803 O O . TYR A 1 102 ? 5.586 -11.281 -15.68 1 96.5 102 TYR A O 1
ATOM 811 N N . TRP A 1 103 ? 5.391 -9.477 -16.922 1 97.19 103 TRP A N 1
ATOM 812 C CA . TRP A 1 103 ? 3.961 -9.375 -16.641 1 97.19 103 TRP A CA 1
ATOM 813 C C . TRP A 1 103 ? 3.203 -10.539 -17.281 1 97.19 103 TRP A C 1
ATOM 815 O O . TRP A 1 103 ? 3.314 -10.781 -18.484 1 97.19 103 TRP A O 1
ATOM 825 N N . PRO A 1 104 ? 2.365 -11.188 -16.547 1 97.06 104 PRO A N 1
ATOM 826 C CA . PRO A 1 104 ? 1.653 -12.344 -17.109 1 97.06 104 PRO A CA 1
ATOM 827 C C . PRO A 1 104 ? 0.598 -11.945 -18.125 1 97.06 104 PRO A C 1
ATOM 829 O O . PRO A 1 104 ? -0.176 -11.016 -17.906 1 97.06 104 PRO A O 1
ATOM 832 N N . ALA A 1 105 ? 0.519 -12.586 -19.203 1 94.62 105 ALA A N 1
ATOM 833 C CA . ALA A 1 105 ? -0.396 -12.297 -20.297 1 94.62 105 ALA A CA 1
ATOM 834 C C . ALA A 1 105 ? -1.85 -12.375 -19.844 1 94.62 105 ALA A C 1
ATOM 836 O O . ALA A 1 105 ? -2.693 -11.602 -20.297 1 94.62 105 ALA A O 1
ATOM 837 N N . GLU A 1 106 ? -2.135 -13.211 -18.891 1 95.81 106 GLU A N 1
ATOM 838 C CA . GLU A 1 106 ? -3.51 -13.445 -18.453 1 95.81 106 GLU A CA 1
ATOM 839 C C . GLU A 1 106 ? -4.008 -12.312 -17.562 1 95.81 106 GLU A C 1
ATOM 841 O O . GLU A 1 106 ? -5.199 -12.219 -17.281 1 95.81 106 GLU A O 1
ATOM 846 N N . PHE A 1 107 ? -3.176 -11.398 -17.094 1 94.44 107 PHE A N 1
ATOM 847 C CA . PHE A 1 107 ? -3.576 -10.297 -16.234 1 94.44 107 PHE A CA 1
ATOM 848 C C . PHE A 1 107 ? -3.863 -9.047 -17.047 1 94.44 107 PHE A C 1
ATOM 850 O O . PHE A 1 107 ? -4.156 -7.984 -16.5 1 94.44 107 PHE A O 1
ATOM 857 N N . LYS A 1 108 ? -3.742 -8.984 -18.328 1 75.69 108 LYS A N 1
ATOM 858 C CA . LYS A 1 108 ? -3.949 -7.805 -19.156 1 75.69 108 LYS A CA 1
ATOM 859 C C . LYS A 1 108 ? -5.418 -7.391 -19.172 1 75.69 108 LYS A C 1
ATOM 861 O O . LYS A 1 108 ? -6.309 -8.242 -19.141 1 75.69 108 LYS A O 1
ATOM 866 N N . LYS A 1 109 ? -5.629 -6.09 -18.781 1 63.22 109 LYS A N 1
ATOM 867 C CA . LYS A 1 109 ? -6.984 -5.559 -18.906 1 63.22 109 LYS A CA 1
ATOM 868 C C . LYS A 1 109 ? -7.551 -5.836 -20.297 1 63.22 109 LYS A C 1
ATOM 870 O O . LYS A 1 109 ? -6.816 -5.82 -21.297 1 63.22 109 LYS A O 1
ATOM 875 N N . VAL A 1 110 ? -8.516 -6.633 -20.391 1 53.22 110 VAL A N 1
ATOM 876 C CA . VAL A 1 110 ? -9.219 -6.762 -21.656 1 53.22 110 VAL A CA 1
ATOM 877 C C . VAL A 1 110 ? -9.547 -5.375 -22.219 1 53.22 110 VAL A C 1
ATOM 879 O O . VAL A 1 110 ? -10.023 -4.508 -21.484 1 53.22 110 VAL A O 1
ATOM 882 N N . GLY A 1 111 ? -8.836 -4.824 -23.078 1 45.75 111 GLY A N 1
ATOM 883 C CA . GLY A 1 111 ? -9.07 -3.568 -23.781 1 45.75 111 GLY A CA 1
ATOM 884 C C . GLY A 1 111 ? -10.523 -3.15 -23.781 1 45.75 111 GLY A C 1
ATOM 885 O O . GLY A 1 111 ? -10.844 -1.978 -23.984 1 45.75 111 GLY A O 1
ATOM 886 N N . GLY A 1 112 ? -11.469 -3.916 -24.234 1 41.03 112 GLY A N 1
ATOM 887 C CA . GLY A 1 112 ? -12.758 -3.332 -24.578 1 41.03 112 GLY A CA 1
ATOM 888 C C . GLY A 1 112 ? -13.492 -2.756 -23.375 1 41.03 112 GLY A C 1
ATOM 889 O O . GLY A 1 112 ? -13.906 -1.595 -23.406 1 41.03 112 GLY A O 1
ATOM 890 N N . TRP A 1 113 ? -14.328 -3.463 -22.484 1 40.47 113 TRP A N 1
ATOM 891 C CA . TRP A 1 113 ? -15.383 -3.021 -21.578 1 40.47 113 TRP A CA 1
ATOM 892 C C . TRP A 1 113 ? -14.805 -2.543 -20.25 1 40.47 113 TRP A C 1
ATOM 894 O O . TRP A 1 113 ? -15.539 -2.1 -19.375 1 40.47 113 TRP A O 1
ATOM 904 N N . GLN A 1 114 ? -13.758 -3.08 -19.703 1 41.31 114 GLN A N 1
ATOM 905 C CA . GLN A 1 114 ? -13.477 -2.719 -18.312 1 41.31 114 GLN A CA 1
ATOM 906 C C . GLN A 1 114 ? -12.898 -1.308 -18.219 1 41.31 114 GLN A C 1
ATOM 908 O O . GLN A 1 114 ? -11.758 -1.066 -18.609 1 41.31 114 GLN A O 1
ATOM 913 N N . GLN A 1 115 ? -13.586 -0.179 -18.531 1 35.81 115 GLN A N 1
ATOM 914 C CA . GLN A 1 115 ? -13.43 1.272 -18.516 1 35.81 115 GLN A CA 1
ATOM 915 C C . GLN A 1 115 ? -12.664 1.729 -17.266 1 35.81 115 GLN A C 1
ATOM 917 O O . GLN A 1 115 ? -12.82 1.157 -16.188 1 35.81 115 GLN A O 1
ATOM 922 N N . ASP A 1 116 ? -11.531 2.32 -17.359 1 40.34 116 ASP A N 1
ATOM 923 C CA . ASP A 1 116 ? -10.891 3.223 -16.406 1 40.34 116 ASP A CA 1
ATOM 924 C C . ASP A 1 116 ? -11.93 3.92 -15.531 1 40.34 116 ASP A C 1
ATOM 926 O O . ASP A 1 116 ? -12.688 4.762 -16.016 1 40.34 116 ASP A O 1
ATOM 930 N N . SER A 1 117 ? -12.688 3.307 -14.688 1 38.81 117 SER A N 1
ATOM 931 C CA . SER A 1 117 ? -13.633 4.035 -13.844 1 38.81 117 SER A CA 1
ATOM 932 C C . SER A 1 117 ? -13.023 5.32 -13.305 1 38.81 117 SER A C 1
ATOM 934 O O . SER A 1 117 ? -13.523 5.902 -12.344 1 38.81 117 SER A O 1
ATOM 936 N N . ASP A 1 118 ? -11.93 5.75 -13.656 1 37.88 118 ASP A N 1
ATOM 937 C CA . ASP A 1 118 ? -11.953 7.152 -13.266 1 37.88 118 ASP A CA 1
ATOM 938 C C . ASP A 1 118 ? -13.117 7.887 -13.93 1 37.88 118 ASP A C 1
ATOM 940 O O . ASP A 1 118 ? -13.125 9.117 -14 1 37.88 118 ASP A O 1
ATOM 944 N N . GLU A 1 119 ? -13.867 7.348 -14.93 1 36.44 119 GLU A N 1
ATOM 945 C CA . GLU A 1 119 ? -14.773 8.008 -15.867 1 36.44 119 GLU A CA 1
ATOM 946 C C . GLU A 1 119 ? -15.883 8.758 -15.125 1 36.44 119 GLU A C 1
ATOM 948 O O . GLU A 1 119 ? -16.625 8.156 -14.352 1 36.44 119 GLU A O 1
ATOM 953 N N . GLU A 1 120 ? -15.812 10.07 -14.836 1 35.72 120 GLU A N 1
ATOM 954 C CA . GLU A 1 120 ? -16.969 10.953 -14.836 1 35.72 120 GLU A CA 1
ATOM 955 C C . GLU A 1 120 ? -17.969 10.539 -15.914 1 35.72 120 GLU A C 1
ATOM 957 O O . GLU A 1 120 ? -17.719 10.742 -17.109 1 35.72 120 GLU A O 1
ATOM 962 N N . GLU A 1 121 ? -18.516 9.422 -15.867 1 34.59 121 GLU A N 1
ATOM 963 C CA . GLU A 1 121 ? -19.625 9.062 -16.734 1 34.59 121 GLU A CA 1
ATOM 964 C C . GLU A 1 121 ? -20.625 10.203 -16.844 1 34.59 121 GLU A C 1
ATOM 966 O O . GLU A 1 121 ? -21.312 10.547 -15.875 1 34.59 121 GLU A O 1
ATOM 971 N N . ALA A 1 122 ? -20.359 11.258 -17.609 1 36.28 122 ALA A N 1
ATOM 972 C CA . ALA A 1 122 ? -21.328 12.266 -18.047 1 36.28 122 ALA A CA 1
ATOM 973 C C . ALA A 1 122 ? -22.656 11.617 -18.391 1 36.28 122 ALA A C 1
ATOM 975 O O . ALA A 1 122 ? -22.703 10.461 -18.812 1 36.28 122 ALA A O 1
ATOM 976 N N . ASP A 1 123 ? -23.672 12 -17.703 1 37.38 123 ASP A N 1
ATOM 977 C CA . ASP A 1 123 ? -25.047 11.578 -17.938 1 37.38 123 ASP A CA 1
ATOM 978 C C . ASP A 1 123 ? -25.359 11.555 -19.438 1 37.38 123 ASP A C 1
ATOM 980 O O . ASP A 1 123 ? -25.281 12.578 -20.109 1 37.38 123 ASP A O 1
ATOM 984 N N . PRO A 1 124 ? -25.047 10.531 -20.141 1 41.34 124 PRO A N 1
ATOM 985 C CA . PRO A 1 124 ? -25.406 10.516 -21.562 1 41.34 124 PRO A CA 1
ATOM 986 C C . PRO A 1 124 ? -26.766 11.148 -21.828 1 41.34 124 PRO A C 1
ATOM 988 O O . PRO A 1 124 ? -27.094 11.453 -22.984 1 41.34 124 PRO A O 1
ATOM 991 N N . PHE A 1 125 ? -27.656 10.914 -20.891 1 37.25 125 PHE A N 1
ATOM 992 C CA . PHE A 1 125 ? -29.016 11.422 -21.062 1 37.25 125 PHE A CA 1
ATOM 993 C C . PHE A 1 125 ? -29.078 12.906 -20.719 1 37.25 125 PHE A C 1
ATOM 995 O O . PHE A 1 125 ? -30.172 13.453 -20.562 1 37.25 125 PHE A O 1
ATOM 1002 N N . ALA A 1 126 ? -27.953 13.484 -20.328 1 38.78 126 ALA A N 1
ATOM 1003 C CA . ALA A 1 126 ? -28.141 14.922 -20.109 1 38.78 126 ALA A CA 1
ATOM 1004 C C . ALA A 1 126 ? -28.656 15.594 -21.375 1 38.78 126 ALA A C 1
ATOM 1006 O O . ALA A 1 126 ? -28.047 15.477 -22.453 1 38.78 126 ALA A O 1
ATOM 1007 N N . LEU A 1 127 ? -29.953 15.719 -21.453 1 37.72 127 LEU A N 1
ATOM 1008 C CA . LEU A 1 127 ? -30.75 16.344 -22.516 1 37.72 127 LEU A CA 1
ATOM 1009 C C . LEU A 1 127 ? -30.109 17.641 -22.984 1 37.72 127 LEU A C 1
ATOM 1011 O O . LEU A 1 127 ? -29.5 18.359 -22.188 1 37.72 127 LEU A O 1
ATOM 1015 N N . PRO A 1 128 ? -29.609 17.75 -24.188 1 40.81 128 PRO A N 1
ATOM 1016 C CA . PRO A 1 128 ? -29.188 19 -24.797 1 40.81 128 PRO A CA 1
ATOM 1017 C C . PRO A 1 128 ? -30.109 20.172 -24.453 1 40.81 128 PRO A C 1
ATOM 1019 O O . PRO A 1 128 ? -31.328 20.016 -24.422 1 40.81 128 PRO A O 1
ATOM 1022 N N . ASP A 1 129 ? -29.875 20.844 -23.344 1 38.34 129 ASP A N 1
ATOM 1023 C CA . ASP A 1 129 ? -30.719 22 -23.062 1 38.34 129 ASP A CA 1
ATOM 1024 C C . ASP A 1 129 ? -30.984 22.797 -24.344 1 38.34 129 ASP A C 1
ATOM 1026 O O . ASP A 1 129 ? -30.062 23.219 -25.016 1 38.34 129 ASP A O 1
ATOM 1030 N N . ASP A 1 130 ? -32 22.406 -25.094 1 35.84 130 ASP A N 1
ATOM 1031 C CA . ASP A 1 130 ? -32.562 23.125 -26.234 1 35.84 130 ASP A CA 1
ATOM 1032 C C . ASP A 1 130 ? -32.656 24.625 -25.938 1 35.84 130 ASP A C 1
ATOM 1034 O O . ASP A 1 130 ? -33.375 25.047 -25.031 1 35.84 130 ASP A O 1
ATOM 1038 N N . GLU A 1 131 ? -31.562 25.344 -25.797 1 34.88 131 GLU A N 1
ATOM 1039 C CA . GLU A 1 131 ? -31.672 26.797 -25.75 1 34.88 131 GLU A CA 1
ATOM 1040 C C . GLU A 1 131 ? -32.688 27.312 -26.781 1 34.88 131 GLU A C 1
ATOM 1042 O O . GLU A 1 131 ? -32.5 27.109 -27.984 1 34.88 131 GLU A O 1
ATOM 1047 N N . SER A 1 132 ? -33.969 27.219 -26.516 1 34.94 132 SER A N 1
ATOM 1048 C CA . SER A 1 132 ? -35.125 27.734 -27.25 1 34.94 132 SER A CA 1
ATOM 1049 C C . SER A 1 132 ? -34.938 29.188 -27.641 1 34.94 132 SER A C 1
ATOM 1051 O O . SER A 1 132 ? -34.531 30.016 -26.828 1 34.94 132 SER A O 1
ATOM 1053 N N . ASP A 1 133 ? -34.562 29.547 -28.891 1 34.66 133 ASP A N 1
ATOM 1054 C CA . ASP A 1 133 ? -34.531 30.75 -29.719 1 34.66 133 ASP A CA 1
ATOM 1055 C C . ASP A 1 133 ? -35.875 31.484 -29.609 1 34.66 133 ASP A C 1
ATOM 1057 O O . ASP A 1 133 ? -36.906 30.984 -30.062 1 34.66 133 ASP A O 1
ATOM 1061 N N . GLU A 1 134 ? -36.312 32.031 -28.484 1 31.38 134 GLU A N 1
ATOM 1062 C CA . GLU A 1 134 ? -37.531 32.812 -28.438 1 31.38 134 GLU A CA 1
ATOM 1063 C C . GLU A 1 134 ? -37.5 33.969 -29.453 1 31.38 134 GLU A C 1
ATOM 1065 O O . GLU A 1 134 ? -36.625 34.844 -29.375 1 31.38 134 GLU A O 1
ATOM 1070 N N . GLU A 1 135 ? -37.875 33.812 -30.688 1 35.62 135 GLU A N 1
ATOM 1071 C CA . GLU A 1 135 ? -38.188 34.719 -31.781 1 35.62 135 GLU A CA 1
ATOM 1072 C C . GLU A 1 135 ? -39.219 35.781 -31.328 1 35.62 135 GLU A C 1
ATOM 1074 O O . GLU A 1 135 ? -40.375 35.469 -31.062 1 35.62 135 GLU A O 1
ATOM 1079 N N . GLU A 1 136 ? -39.031 36.531 -30.266 1 32.22 136 GLU A N 1
ATOM 1080 C CA . GLU A 1 136 ? -40.062 37.5 -29.969 1 32.22 136 GLU A CA 1
ATOM 1081 C C . GLU A 1 136 ? -40.344 38.375 -31.172 1 32.22 136 GLU A C 1
ATOM 1083 O O . GLU A 1 136 ? -39.438 38.906 -31.797 1 32.22 136 GLU A O 1
ATOM 1088 N N . TYR A 1 137 ? -41.531 38.281 -31.797 1 32.38 137 TYR A N 1
ATOM 1089 C CA . TYR A 1 137 ? -42.406 38.938 -32.781 1 32.38 137 TYR A CA 1
ATOM 1090 C C . TYR A 1 137 ? -42.562 40.406 -32.469 1 32.38 137 TYR A C 1
ATOM 1092 O O . TYR A 1 137 ? -43.094 40.781 -31.438 1 32.38 137 TYR A O 1
ATOM 1100 N N . GLU A 1 138 ? -41.5 41.188 -32.594 1 34.25 138 GLU A N 1
ATOM 1101 C CA . GLU A 1 138 ? -41.781 42.625 -32.594 1 34.25 138 GLU A CA 1
ATOM 1102 C C . GLU A 1 138 ? -42.875 43 -33.625 1 34.25 138 GLU A C 1
ATOM 1104 O O . GLU A 1 138 ? -42.75 42.656 -34.781 1 34.25 138 GLU A O 1
ATOM 1109 N N . GLU A 1 139 ? -44.094 43.031 -33.281 1 32.19 139 GLU A N 1
ATOM 1110 C CA . GLU A 1 139 ? -45.312 43.531 -33.906 1 32.19 139 GLU A CA 1
ATOM 1111 C C . GLU A 1 139 ? -45.031 44.844 -34.625 1 32.19 139 GLU A C 1
ATOM 1113 O O . GLU A 1 139 ? -44.562 45.812 -34.031 1 32.19 139 GLU A O 1
ATOM 1118 N N . GLU A 1 140 ? -44.844 44.844 -35.969 1 33.59 140 GLU A N 1
ATOM 1119 C CA . GLU A 1 140 ? -44.844 45.844 -37.031 1 33.59 140 GLU A CA 1
ATOM 1120 C C . GLU A 1 140 ? -46.125 46.688 -36.969 1 33.59 140 GLU A C 1
ATOM 1122 O O . GLU A 1 140 ? -46.375 47.5 -37.875 1 33.59 140 GLU A O 1
ATOM 1127 N N . GLN A 1 141 ? -47.188 46.312 -36.156 1 28.62 141 GLN A N 1
ATOM 1128 C CA . GLN A 1 141 ? -48.5 46.75 -36.656 1 28.62 141 GLN A CA 1
ATOM 1129 C C . GLN A 1 141 ? -48.438 48.219 -37.062 1 28.62 141 GLN A C 1
ATOM 1131 O O . GLN A 1 141 ? -47.562 48.969 -36.625 1 28.62 141 GLN A O 1
ATOM 1136 N N . SER A 1 142 ? -49.844 48.812 -37.094 1 30.45 142 SER A N 1
ATOM 1137 C CA . SER A 1 142 ? -50.625 49.906 -37.688 1 30.45 142 SER A CA 1
ATOM 1138 C C . SER A 1 142 ? -50.156 51.25 -37.219 1 30.45 142 SER A C 1
ATOM 1140 O O . SER A 1 142 ? -49.688 51.406 -36.062 1 30.45 142 SER A O 1
ATOM 1142 N N . MET B 1 1 ? 19.188 16.344 -18.469 1 27.06 1 MET B N 1
ATOM 1143 C CA . MET B 1 1 ? 17.844 15.805 -18.281 1 27.06 1 MET B CA 1
ATOM 1144 C C . MET B 1 1 ? 17.719 15.086 -16.953 1 27.06 1 MET B C 1
ATOM 1146 O O . MET B 1 1 ? 18.375 14.062 -16.719 1 27.06 1 MET B O 1
ATOM 1150 N N . SER B 1 2 ? 17.516 15.766 -15.781 1 27.11 2 SER B N 1
ATOM 1151 C CA . SER B 1 2 ? 17.703 15.352 -14.398 1 27.11 2 SER B CA 1
ATOM 1152 C C . SER B 1 2 ? 16.812 14.172 -14.047 1 27.11 2 SER B C 1
ATOM 1154 O O . SER B 1 2 ? 15.617 14.172 -14.359 1 27.11 2 SER B O 1
ATOM 1156 N N . LYS B 1 3 ? 17.297 13.078 -14.18 1 29.73 3 LYS B N 1
ATOM 1157 C CA . LYS B 1 3 ? 16.547 11.859 -13.883 1 29.73 3 LYS B CA 1
ATOM 1158 C C . LYS B 1 3 ? 15.75 12.008 -12.594 1 29.73 3 LYS B C 1
ATOM 1160 O O . LYS B 1 3 ? 16.328 12.086 -11.508 1 29.73 3 LYS B O 1
ATOM 1165 N N . LYS B 1 4 ? 14.719 12.852 -12.586 1 33 4 LYS B N 1
ATOM 1166 C CA . LYS B 1 4 ? 13.852 12.898 -11.406 1 33 4 LYS B CA 1
ATOM 1167 C C . LYS B 1 4 ? 13.68 11.508 -10.805 1 33 4 LYS B C 1
ATOM 1169 O O . LYS B 1 4 ? 13.258 10.578 -11.492 1 33 4 LYS B O 1
ATOM 1174 N N . SER B 1 5 ? 14.508 11.234 -10.023 1 33.38 5 SER B N 1
ATOM 1175 C CA . SER B 1 5 ? 14.461 9.977 -9.273 1 33.38 5 SER B CA 1
ATOM 1176 C C . SER B 1 5 ? 13.047 9.664 -8.812 1 33.38 5 SER B C 1
ATOM 1178 O O . SER B 1 5 ? 12.398 10.492 -8.164 1 33.38 5 SER B O 1
ATOM 1180 N N . LEU B 1 6 ? 12.273 9.312 -9.688 1 37.22 6 LEU B N 1
ATOM 1181 C CA . LEU B 1 6 ? 10.914 8.953 -9.32 1 37.22 6 LEU B CA 1
ATOM 1182 C C . LEU B 1 6 ? 10.867 8.398 -7.898 1 37.22 6 LEU B C 1
ATOM 1184 O O . LEU B 1 6 ? 11.547 7.418 -7.586 1 37.22 6 LEU B O 1
ATOM 1188 N N . ALA B 1 7 ? 10.797 9.258 -6.949 1 43.22 7 ALA B N 1
ATOM 1189 C CA . ALA B 1 7 ? 10.711 8.82 -5.559 1 43.22 7 ALA B CA 1
ATOM 1190 C C . ALA B 1 7 ? 9.82 7.59 -5.426 1 43.22 7 ALA B C 1
ATOM 1192 O O . ALA B 1 7 ? 8.719 7.547 -5.988 1 43.22 7 ALA B O 1
ATOM 1193 N N . ALA B 1 8 ? 10.359 6.402 -5.082 1 55.03 8 ALA B N 1
ATOM 1194 C CA . ALA B 1 8 ? 9.727 5.113 -4.816 1 55.03 8 ALA B CA 1
ATOM 1195 C C . ALA B 1 8 ? 8.586 5.254 -3.811 1 55.03 8 ALA B C 1
ATOM 1197 O O . ALA B 1 8 ? 8.648 6.09 -2.906 1 55.03 8 ALA B O 1
ATOM 1198 N N . VAL B 1 9 ? 7.422 4.727 -4.094 1 66.12 9 VAL B N 1
ATOM 1199 C CA . VAL B 1 9 ? 6.301 4.68 -3.162 1 66.12 9 VAL B CA 1
ATOM 1200 C C . VAL B 1 9 ? 6.789 4.23 -1.788 1 66.12 9 VAL B C 1
ATOM 1202 O O . VAL B 1 9 ? 7.574 3.285 -1.681 1 66.12 9 VAL B O 1
ATOM 1205 N N . GLY B 1 10 ? 6.559 5.059 -0.837 1 76.94 10 GLY B N 1
ATOM 1206 C CA . GLY B 1 10 ? 6.797 4.66 0.541 1 76.94 10 GLY B CA 1
ATOM 1207 C C . GLY B 1 10 ? 8.086 5.215 1.107 1 76.94 10 GLY B C 1
ATOM 1208 O O . GLY B 1 10 ? 8.391 5.02 2.285 1 76.94 10 GLY B O 1
ATOM 1209 N N . THR B 1 11 ? 8.867 5.801 0.272 1 82.38 11 THR B N 1
ATOM 1210 C CA . THR B 1 11 ? 10.109 6.402 0.738 1 82.38 11 THR B CA 1
ATOM 1211 C C . THR B 1 11 ? 9.891 7.859 1.143 1 82.38 11 THR B C 1
ATOM 1213 O O . THR B 1 11 ? 9.117 8.57 0.504 1 82.38 11 THR B O 1
ATOM 1216 N N . PRO B 1 12 ? 10.578 8.219 2.197 1 91.19 12 PRO B N 1
ATOM 1217 C CA . PRO B 1 12 ? 10.344 9.586 2.656 1 91.19 12 PRO B CA 1
ATOM 1218 C C . PRO B 1 12 ? 10.734 10.633 1.617 1 91.19 12 PRO B C 1
ATOM 1220 O O . PRO B 1 12 ? 11.734 10.461 0.914 1 91.19 12 PRO B O 1
ATOM 1223 N N . LEU B 1 13 ? 10.008 11.641 1.532 1 90.06 13 LEU B N 1
ATOM 1224 C CA . LEU B 1 13 ? 10.32 12.82 0.739 1 90.06 13 LEU B CA 1
ATOM 1225 C C . LEU B 1 13 ? 11.422 13.648 1.404 1 90.06 13 LEU B C 1
ATOM 1227 O O . LEU B 1 13 ? 11.531 13.664 2.633 1 90.06 13 LEU B O 1
ATOM 1231 N N . ASP B 1 14 ? 12.18 14.281 0.607 1 91.62 14 ASP B N 1
ATOM 1232 C CA . ASP B 1 14 ? 13.242 15.102 1.18 1 91.62 14 ASP B CA 1
ATOM 1233 C C . ASP B 1 14 ? 12.664 16.25 2.006 1 91.62 14 ASP B C 1
ATOM 1235 O O . ASP B 1 14 ? 13.18 16.578 3.078 1 91.62 14 ASP B O 1
ATOM 1239 N N . GLU B 1 15 ? 11.602 16.891 1.409 1 95.69 15 GLU B N 1
ATOM 1240 C CA . GLU B 1 15 ? 10.922 18 2.078 1 95.69 15 GLU B CA 1
ATOM 1241 C C . GLU B 1 15 ? 9.422 17.953 1.815 1 95.69 15 GLU B C 1
ATOM 1243 O O . GLU B 1 15 ? 8.969 17.375 0.826 1 95.69 15 GLU B O 1
ATOM 1248 N N . LEU B 1 16 ? 8.789 18.609 2.748 1 97.56 16 LEU B N 1
ATOM 1249 C CA . LEU B 1 16 ? 7.352 18.797 2.559 1 97.56 16 LEU B CA 1
ATOM 1250 C C . LEU B 1 16 ? 7.023 20.266 2.32 1 97.56 16 LEU B C 1
ATOM 1252 O O . LEU B 1 16 ? 7.637 21.156 2.924 1 97.56 16 LEU B O 1
ATOM 1256 N N . LYS B 1 17 ? 6.125 20.422 1.483 1 97.81 17 LYS B N 1
ATOM 1257 C CA . LYS B 1 17 ? 5.637 21.781 1.263 1 97.81 17 LYS B CA 1
ATOM 1258 C C . LYS B 1 17 ? 4.824 22.266 2.457 1 97.81 17 LYS B C 1
ATOM 1260 O O . LYS B 1 17 ? 4.504 21.5 3.359 1 97.81 17 LYS B O 1
ATOM 1265 N N . GLU B 1 18 ? 4.469 23.562 2.438 1 97.25 18 GLU B N 1
ATOM 1266 C CA . GLU B 1 18 ? 3.797 24.219 3.553 1 97.25 18 GLU B CA 1
ATOM 1267 C C . GLU B 1 18 ? 2.445 23.578 3.844 1 97.25 18 GLU B C 1
ATOM 1269 O O . GLU B 1 18 ? 2.041 23.469 5.004 1 97.25 18 GLU B O 1
ATOM 1274 N N . ASN B 1 19 ? 1.769 23.141 2.752 1 98.25 19 ASN B N 1
ATOM 1275 C CA . ASN B 1 19 ? 0.426 22.594 2.895 1 98.25 19 ASN B CA 1
ATOM 1276 C C . ASN B 1 19 ? 0.459 21.062 3.047 1 98.25 19 ASN B C 1
ATOM 1278 O O . ASN B 1 19 ? -0.572 20.406 2.92 1 98.25 19 ASN B O 1
ATOM 1282 N N . GLN B 1 20 ? 1.683 20.484 3.242 1 98.62 20 GLN B N 1
ATOM 1283 C CA . GLN B 1 20 ? 1.84 19.047 3.35 1 98.62 20 GLN B CA 1
ATOM 1284 C C . GLN B 1 20 ? 2.281 18.641 4.754 1 98.62 20 GLN B C 1
ATOM 1286 O O . GLN B 1 20 ? 3.045 19.359 5.402 1 98.62 20 GLN B O 1
ATOM 1291 N N . THR B 1 21 ? 1.793 17.516 5.211 1 98.62 21 THR B N 1
ATOM 1292 C CA . THR B 1 21 ? 2.195 17 6.516 1 98.62 21 THR B CA 1
ATOM 1293 C C . THR B 1 21 ? 1.901 15.516 6.625 1 98.62 21 THR B C 1
ATOM 1295 O O . THR B 1 21 ? 1.148 14.961 5.816 1 98.62 21 THR B O 1
ATOM 1298 N N . ILE B 1 22 ? 2.48 14.906 7.547 1 98.25 22 ILE B N 1
ATOM 1299 C CA . ILE B 1 22 ? 2.133 13.539 7.926 1 98.25 22 ILE B CA 1
ATOM 1300 C C . ILE B 1 22 ? 0.835 13.539 8.727 1 98.25 22 ILE B C 1
ATOM 1302 O O . ILE B 1 22 ? 0.637 14.391 9.602 1 98.25 22 ILE B O 1
ATOM 1306 N N . ALA B 1 23 ? -0.025 12.648 8.461 1 98.75 23 ALA B N 1
ATOM 1307 C CA . ALA B 1 23 ? -1.289 12.484 9.172 1 98.75 23 ALA B CA 1
ATOM 1308 C C . ALA B 1 23 ? -1.539 11.023 9.523 1 98.75 23 ALA B C 1
ATOM 1310 O O . ALA B 1 23 ? -0.979 10.125 8.891 1 98.75 23 ALA B O 1
ATOM 1311 N N . LYS B 1 24 ? -2.312 10.781 10.477 1 98.56 24 LYS B N 1
ATOM 1312 C CA . LYS B 1 24 ? -2.678 9.438 10.906 1 98.56 24 LYS B CA 1
ATOM 1313 C C . LYS B 1 24 ? -4.074 9.062 10.414 1 98.56 24 LYS B C 1
ATOM 1315 O O . LYS B 1 24 ? -5.023 9.828 10.586 1 98.56 24 LYS B O 1
ATOM 1320 N N . VAL B 1 25 ? -4.207 7.934 9.852 1 98.62 25 VAL B N 1
ATOM 1321 C CA . VAL B 1 25 ? -5.488 7.469 9.32 1 98.62 25 VAL B CA 1
ATOM 1322 C C . VAL B 1 25 ? -6.395 7.039 10.477 1 98.62 25 VAL B C 1
ATOM 1324 O O . VAL B 1 25 ? -5.996 6.23 11.32 1 98.62 25 VAL B O 1
ATOM 1327 N N . ALA B 1 26 ? -7.566 7.598 10.547 1 98.5 26 ALA B N 1
ATOM 1328 C CA . ALA B 1 26 ? -8.555 7.203 11.547 1 98.5 26 ALA B CA 1
ATOM 1329 C C . ALA B 1 26 ? -9.469 6.109 11.008 1 98.5 26 ALA B C 1
ATOM 1331 O O . ALA B 1 26 ? -9.773 5.141 11.711 1 98.5 26 ALA B O 1
ATOM 1332 N N . GLN B 1 27 ? -9.922 6.316 9.75 1 97.94 27 GLN B N 1
ATOM 1333 C CA . GLN B 1 27 ? -10.797 5.312 9.148 1 97.94 27 GLN B CA 1
ATOM 1334 C C . GLN B 1 27 ? -11.023 5.602 7.668 1 97.94 27 GLN B C 1
ATOM 1336 O O . GLN B 1 27 ? -10.922 6.75 7.23 1 97.94 27 GLN B O 1
ATOM 1341 N N . ALA B 1 28 ? -11.344 4.594 6.883 1 96.81 28 ALA B N 1
ATOM 1342 C CA . ALA B 1 28 ? -11.836 4.742 5.516 1 96.81 28 ALA B CA 1
ATOM 1343 C C . ALA B 1 28 ? -13.312 5.129 5.5 1 96.81 28 ALA B C 1
ATOM 1345 O O . ALA B 1 28 ? -14.102 4.605 6.289 1 96.81 28 ALA B O 1
ATOM 1346 N N . LYS B 1 29 ? -13.602 6.082 4.715 1 97.25 29 LYS B N 1
ATOM 1347 C CA . LYS B 1 29 ? -14.977 6.504 4.441 1 97.25 29 LYS B CA 1
ATOM 1348 C C . LYS B 1 29 ? -15.391 6.133 3.02 1 97.25 29 LYS B C 1
ATOM 1350 O O . LYS B 1 29 ? -15.547 7.008 2.164 1 97.25 29 LYS B O 1
ATOM 1355 N N . GLY B 1 30 ? -15.469 4.883 2.666 1 94.75 30 GLY B N 1
ATOM 1356 C CA . GLY B 1 30 ? -15.68 4.371 1.322 1 94.75 30 GLY B CA 1
ATOM 1357 C C . GLY B 1 30 ? -14.406 3.85 0.678 1 94.75 30 GLY B C 1
ATOM 1358 O O . GLY B 1 30 ? -13.484 3.422 1.373 1 94.75 30 GLY B O 1
ATOM 1359 N N . SER B 1 31 ? -14.312 3.979 -0.592 1 93.81 31 SER B N 1
ATOM 1360 C CA . SER B 1 31 ? -13.234 3.314 -1.322 1 93.81 31 SER B CA 1
ATOM 1361 C C . SER B 1 31 ? -11.984 4.188 -1.384 1 93.81 31 SER B C 1
ATOM 1363 O O . SER B 1 31 ? -10.867 3.682 -1.321 1 93.81 31 SER B O 1
ATOM 1365 N N . ASN B 1 32 ? -12.188 5.5 -1.448 1 97.56 32 ASN B N 1
ATOM 1366 C CA . ASN B 1 32 ? -11.031 6.332 -1.755 1 97.56 32 ASN B CA 1
ATOM 1367 C C . ASN B 1 32 ? -10.938 7.527 -0.811 1 97.56 32 ASN B C 1
ATOM 1369 O O . ASN B 1 32 ? -10.023 8.352 -0.932 1 97.56 32 ASN B O 1
ATOM 1373 N N . ILE B 1 33 ? -11.906 7.648 0.13 1 98.75 33 ILE B N 1
ATOM 1374 C CA . ILE B 1 33 ? -11.914 8.758 1.076 1 98.75 33 ILE B CA 1
ATOM 1375 C C . ILE B 1 33 ? -11.492 8.258 2.457 1 98.75 33 ILE B C 1
ATOM 1377 O O . ILE B 1 33 ? -11.922 7.191 2.896 1 98.75 33 ILE B O 1
ATOM 1381 N N . TYR B 1 34 ? -10.68 9.031 3.045 1 98.81 34 TYR B N 1
ATOM 1382 C CA . TYR B 1 34 ? -10.203 8.68 4.379 1 98.81 34 TYR B CA 1
ATOM 1383 C C . TYR B 1 34 ? -10.383 9.844 5.344 1 98.81 34 TYR B C 1
ATOM 1385 O O . TYR B 1 34 ? -10.148 11 4.98 1 98.81 34 TYR B O 1
ATOM 1393 N N . GLU B 1 35 ? -10.812 9.531 6.504 1 98.88 35 GLU B N 1
ATOM 1394 C CA . GLU B 1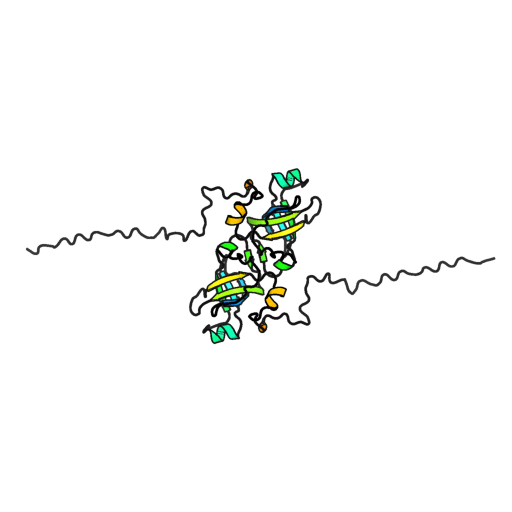 35 ? -10.648 10.453 7.621 1 98.88 35 GLU B CA 1
ATOM 1395 C C . GLU B 1 35 ? -9.266 10.32 8.258 1 98.88 35 GLU B C 1
ATOM 1397 O O . GLU B 1 35 ? -8.836 9.211 8.586 1 98.88 35 GLU B O 1
ATOM 1402 N N . VAL B 1 36 ? -8.57 11.422 8.406 1 98.88 36 VAL B N 1
ATOM 1403 C CA . VAL B 1 36 ? -7.242 11.406 9.008 1 98.88 36 VAL B CA 1
ATOM 1404 C C . VAL B 1 36 ? -7.168 12.438 10.133 1 98.88 36 VAL B C 1
ATOM 1406 O O . VAL B 1 36 ? -8.008 13.344 10.203 1 98.88 36 VAL B O 1
ATOM 1409 N N . THR B 1 37 ? -6.207 12.258 10.945 1 98.88 37 THR B N 1
ATOM 1410 C CA . THR B 1 37 ? -5.938 13.219 12.008 1 98.88 37 THR B CA 1
ATOM 1411 C C . THR B 1 37 ? -4.652 13.992 11.719 1 98.88 37 THR B C 1
ATOM 1413 O O . THR B 1 37 ? -3.574 13.398 11.617 1 98.88 37 THR B O 1
ATOM 1416 N N . LEU B 1 38 ? -4.723 15.258 11.617 1 98.81 38 LEU B N 1
ATOM 1417 C CA . LEU B 1 38 ? -3.578 16.141 11.43 1 98.81 38 LEU B CA 1
ATOM 1418 C C . LEU B 1 38 ? -2.852 16.359 12.758 1 98.81 38 LEU B C 1
ATOM 1420 O O . LEU B 1 38 ? -3.467 16.328 13.82 1 98.81 38 LEU B O 1
ATOM 1424 N N . PRO B 1 39 ? -1.585 16.609 12.664 1 98.62 39 PRO B N 1
ATOM 1425 C CA . PRO B 1 39 ? -0.898 17.016 13.891 1 98.62 39 PRO B CA 1
ATOM 1426 C C . PRO B 1 39 ? -1.477 18.281 14.508 1 98.62 39 PRO B C 1
ATOM 1428 O O . PRO B 1 39 ? -1.9 19.188 13.781 1 98.62 39 PRO B O 1
ATOM 1431 N N . GLN B 1 40 ? -1.404 18.406 15.781 1 98.06 40 GLN B N 1
ATOM 1432 C CA . GLN B 1 40 ? -2.029 19.5 16.516 1 98.06 40 GLN B CA 1
ATOM 1433 C C . GLN B 1 40 ? -1.495 20.859 16.047 1 98.06 40 GLN B C 1
ATOM 1435 O O . GLN B 1 40 ? -2.271 21.781 15.781 1 98.06 40 GLN B O 1
ATOM 1440 N N . ASP B 1 41 ? -0.179 20.984 15.922 1 96.69 41 ASP B N 1
ATOM 1441 C CA . ASP B 1 41 ? 0.434 22.25 15.539 1 96.69 41 ASP B CA 1
ATOM 1442 C C . ASP B 1 41 ? 0.067 22.625 14.102 1 96.69 41 ASP B C 1
ATOM 1444 O O . ASP B 1 41 ? -0.194 23.797 13.805 1 96.69 41 ASP B O 1
ATOM 1448 N N . PHE B 1 42 ? -0.022 21.688 13.305 1 98.12 42 PHE B N 1
ATOM 1449 C CA . PHE B 1 42 ? -0.334 21.906 11.898 1 98.12 42 PHE B CA 1
ATOM 1450 C C . PHE B 1 42 ? -1.776 22.375 11.734 1 98.12 42 PHE B C 1
ATOM 1452 O O . PHE B 1 42 ? -2.039 23.359 11.055 1 98.12 42 PHE B O 1
ATOM 1459 N N . TYR B 1 43 ? -2.816 21.641 12.312 1 97.88 43 TYR B N 1
ATOM 1460 C CA . TYR B 1 43 ? -4.207 22.016 12.062 1 97.88 43 TYR B CA 1
ATOM 1461 C C . TYR B 1 43 ? -4.508 23.391 12.633 1 97.88 43 TYR B C 1
ATOM 1463 O O . TYR B 1 43 ? -5.273 24.156 12.047 1 97.88 43 TYR B O 1
ATOM 1471 N N . LYS B 1 44 ? -3.861 23.781 13.797 1 96.88 44 LYS B N 1
ATOM 1472 C CA . LYS B 1 44 ? -4.09 25.078 14.414 1 96.88 44 LYS B CA 1
ATOM 1473 C C . LYS B 1 44 ? -3.477 26.203 13.586 1 96.88 44 LYS B C 1
ATOM 1475 O O . LYS B 1 44 ? -4.102 27.25 13.391 1 96.88 44 LYS B O 1
ATOM 1480 N N . SER B 1 45 ? -2.324 25.938 13.07 1 97.5 45 SER B N 1
ATOM 1481 C CA . SER B 1 45 ? -1.58 27 12.406 1 97.5 45 SER B CA 1
ATOM 1482 C C . SER B 1 45 ? -2.043 27.172 10.961 1 97.5 45 SER B C 1
ATOM 1484 O O . SER B 1 45 ? -1.773 28.203 10.336 1 97.5 45 SER B O 1
ATOM 1486 N N . HIS B 1 46 ? -2.756 26.219 10.445 1 97.62 46 HIS B N 1
ATOM 1487 C CA . HIS B 1 46 ? -3.123 26.281 9.039 1 97.62 46 HIS B CA 1
ATOM 1488 C C . HIS B 1 46 ? -4.617 26.516 8.867 1 97.62 46 HIS B C 1
ATOM 1490 O O . HIS B 1 46 ? -5.156 26.344 7.77 1 97.62 46 HIS B O 1
ATOM 1496 N N . GLY B 1 47 ? -5.332 26.828 9.938 1 96.81 47 GLY B N 1
ATOM 1497 C CA . GLY B 1 47 ? -6.68 27.359 9.844 1 96.81 47 GLY B CA 1
ATOM 1498 C C . GLY B 1 47 ? -7.742 26.281 9.781 1 96.81 47 GLY B C 1
ATOM 1499 O O . GLY B 1 47 ? -8.836 26.5 9.25 1 96.81 47 GLY B O 1
ATOM 1500 N N . PHE B 1 48 ? -7.449 25.172 10.242 1 98.19 48 PHE B N 1
ATOM 1501 C CA . PHE B 1 48 ? -8.453 24.109 10.289 1 98.19 48 PHE B CA 1
ATOM 1502 C C . PHE B 1 48 ? -9.312 24.234 11.539 1 98.19 48 PHE B C 1
ATOM 1504 O O . PHE B 1 48 ? -8.828 24.641 12.602 1 98.19 48 PHE B O 1
ATOM 1511 N N . LYS B 1 49 ? -10.523 23.781 11.383 1 97.25 49 LYS B N 1
ATOM 1512 C CA . LYS B 1 49 ? -11.469 23.828 12.492 1 97.25 49 LYS B CA 1
ATOM 1513 C C . LYS B 1 49 ? -11.273 22.641 13.438 1 97.25 49 LYS B C 1
ATOM 1515 O O . LYS B 1 49 ? -11.57 22.734 14.625 1 97.25 49 LYS B O 1
ATOM 1520 N N . SER B 1 50 ? -10.844 21.547 12.883 1 97.88 50 SER B N 1
ATOM 1521 C CA . SER B 1 50 ? -10.602 20.297 13.609 1 97.88 50 SER B CA 1
ATOM 1522 C C . SER B 1 50 ? -9.406 19.547 13.039 1 97.88 50 SER B C 1
ATOM 1524 O O . SER B 1 50 ? -9.125 19.641 11.844 1 97.88 50 SER B O 1
ATOM 1526 N N . PRO B 1 51 ? -8.672 18.797 13.906 1 98.5 51 PRO B N 1
ATOM 1527 C CA . PRO B 1 51 ? -7.578 17.984 13.367 1 98.5 51 PRO B CA 1
ATOM 1528 C C . PRO B 1 51 ? -8.07 16.859 12.469 1 98.5 51 PRO B C 1
ATOM 1530 O O . PRO B 1 51 ? -7.285 16.266 11.719 1 98.5 51 PRO B O 1
ATOM 1533 N N . GLU B 1 52 ? -9.344 16.469 12.648 1 98.56 52 GLU B N 1
ATOM 1534 C CA . GLU B 1 52 ? -9.93 15.414 11.812 1 98.56 52 GLU B CA 1
ATOM 1535 C C . GLU B 1 52 ? -10.43 15.984 10.484 1 98.56 52 GLU B C 1
ATOM 1537 O O . GLU B 1 52 ? -11.297 16.859 10.469 1 98.56 52 GLU B O 1
ATOM 1542 N N . VAL B 1 53 ? -9.844 15.523 9.375 1 98.75 53 VAL B N 1
ATOM 1543 C CA . VAL B 1 53 ? -10.258 15.992 8.062 1 98.75 53 VAL B CA 1
ATOM 1544 C C . VAL B 1 53 ? -10.406 14.805 7.113 1 98.75 53 VAL B C 1
ATOM 1546 O O . VAL B 1 53 ? -9.93 13.703 7.406 1 98.75 53 VAL B O 1
ATOM 1549 N N . GLN B 1 54 ? -11.086 14.984 6.016 1 98.88 54 GLN B N 1
ATOM 1550 C CA . GLN B 1 54 ? -11.211 13.961 4.988 1 98.88 54 GLN B CA 1
ATOM 1551 C C . GLN B 1 54 ? -10.281 14.227 3.814 1 98.88 54 GLN B C 1
ATOM 1553 O O . GLN B 1 54 ? -10.141 15.375 3.377 1 98.88 54 GLN B O 1
ATOM 1558 N N . VAL B 1 55 ? -9.57 13.25 3.33 1 98.88 55 VAL B N 1
ATOM 1559 C CA . VAL B 1 55 ? -8.656 13.344 2.195 1 98.88 55 VAL B CA 1
ATOM 1560 C C . VAL B 1 55 ? -8.945 12.211 1.205 1 98.88 55 VAL B C 1
ATOM 1562 O O . VAL B 1 55 ? -9.586 11.219 1.557 1 98.88 55 VAL B O 1
ATOM 1565 N N . GLU B 1 56 ? -8.492 12.414 0.009 1 98.81 56 GLU B N 1
ATOM 1566 C CA . GLU B 1 56 ? -8.789 11.461 -1.059 1 98.81 56 GLU B CA 1
ATOM 1567 C C . GLU B 1 56 ? -7.535 10.727 -1.512 1 98.81 56 GLU B C 1
ATOM 1569 O O . GLU B 1 56 ? -6.469 11.328 -1.653 1 98.81 56 GLU B O 1
ATOM 1574 N N . MET B 1 57 ? -7.652 9.5 -1.731 1 97.88 57 MET B N 1
ATOM 1575 C CA . MET B 1 57 ? -6.562 8.688 -2.271 1 97.88 57 MET B CA 1
ATOM 1576 C C . MET B 1 57 ? -6.359 8.969 -3.756 1 97.88 57 MET B C 1
ATOM 1578 O O . MET B 1 57 ? -7.316 8.961 -4.531 1 97.88 57 MET B O 1
ATOM 1582 N N . PRO B 1 58 ? -5.141 9.109 -4.133 1 95.88 58 PRO B N 1
ATOM 1583 C CA . PRO B 1 58 ? -4.93 9.352 -5.562 1 95.88 58 PRO B CA 1
ATOM 1584 C C . PRO B 1 58 ? -5.133 8.094 -6.406 1 95.88 58 PRO B C 1
ATOM 1586 O O . PRO B 1 58 ? -4.992 6.977 -5.902 1 95.88 58 PRO B O 1
ATOM 1589 N N . PRO B 1 59 ? -5.43 8.219 -7.66 1 94 59 PRO B N 1
ATOM 1590 C CA . PRO B 1 59 ? -5.84 7.113 -8.531 1 94 59 PRO B CA 1
ATOM 1591 C C . PRO B 1 59 ? -4.812 5.98 -8.562 1 94 59 PRO B C 1
ATOM 1593 O O . PRO B 1 59 ? -5.188 4.809 -8.594 1 94 59 PRO B O 1
ATOM 1596 N N . LYS B 1 60 ? -3.551 6.25 -8.492 1 90 60 LYS B N 1
ATOM 1597 C CA . LYS B 1 60 ? -2.52 5.234 -8.672 1 90 60 LYS B CA 1
ATOM 1598 C C . LYS B 1 60 ? -2.594 4.172 -7.578 1 90 60 LYS B C 1
ATOM 1600 O O . LYS B 1 60 ? -2.207 3.021 -7.793 1 90 60 LYS B O 1
ATOM 1605 N N . PHE B 1 61 ? -3.139 4.535 -6.426 1 93.56 61 PHE B N 1
ATOM 1606 C CA . PHE B 1 61 ? -3.186 3.607 -5.305 1 93.56 61 PHE B CA 1
ATOM 1607 C C . PHE B 1 61 ? -4.539 2.906 -5.234 1 93.56 61 PHE B C 1
ATOM 1609 O O . PHE B 1 61 ? -4.68 1.884 -4.562 1 93.56 61 PHE B O 1
ATOM 1616 N N . ARG B 1 62 ? -5.539 3.371 -5.922 1 94.88 62 ARG B N 1
ATOM 1617 C CA . ARG B 1 62 ? -6.941 3.055 -5.66 1 94.88 62 ARG B CA 1
ATOM 1618 C C . ARG B 1 62 ? -7.254 1.61 -6.031 1 94.88 62 ARG B C 1
ATOM 1620 O O . ARG B 1 62 ? -8.156 0.998 -5.457 1 94.88 62 ARG B O 1
ATOM 1627 N N . GLN B 1 63 ? -6.52 1.102 -6.926 1 91.75 63 GLN B N 1
ATOM 1628 C CA . GLN B 1 63 ? -6.805 -0.262 -7.359 1 91.75 63 GLN B CA 1
ATOM 1629 C C . GLN B 1 63 ? -6.305 -1.278 -6.336 1 91.75 63 GLN B C 1
ATOM 1631 O O . GLN B 1 63 ? -6.918 -2.334 -6.152 1 91.75 63 GLN B O 1
ATOM 1636 N N . THR B 1 64 ? -5.309 -0.873 -5.621 1 93.94 64 THR B N 1
ATOM 1637 C CA . THR B 1 64 ? -4.57 -1.936 -4.945 1 93.94 64 THR B CA 1
ATOM 1638 C C . THR B 1 64 ? -4.523 -1.689 -3.439 1 93.94 64 THR B C 1
ATOM 1640 O O . THR B 1 64 ? -4.465 -2.637 -2.652 1 93.94 64 THR B O 1
ATOM 1643 N N . VAL B 1 65 ? -4.672 -0.442 -2.926 1 95.62 65 VAL B N 1
ATOM 1644 C CA . VAL B 1 65 ? -4.215 -0.185 -1.563 1 95.62 65 VAL B CA 1
ATOM 1645 C C . VAL B 1 65 ? -5.379 0.335 -0.719 1 95.62 65 VAL B C 1
ATOM 1647 O O . VAL B 1 65 ? -6.074 1.269 -1.12 1 95.62 65 VAL B O 1
ATOM 1650 N N . TRP B 1 66 ? -5.562 -0.222 0.382 1 97.06 66 TRP B N 1
ATOM 1651 C CA . TRP B 1 66 ? -6.223 0.377 1.535 1 97.06 66 TRP B CA 1
ATOM 1652 C C . TRP B 1 66 ? -5.223 0.679 2.645 1 97.06 66 TRP B C 1
ATOM 1654 O O . TRP B 1 66 ? -4.328 -0.127 2.92 1 97.06 66 TRP B O 1
ATOM 1664 N N . VAL B 1 67 ? -5.422 1.801 3.217 1 97 67 VAL B N 1
ATOM 1665 C CA . VAL B 1 67 ? -4.547 2.139 4.332 1 97 67 VAL B CA 1
ATOM 1666 C C . VAL B 1 67 ? -5.219 1.756 5.652 1 97 67 VAL B C 1
ATOM 1668 O O . VAL B 1 67 ? -6.359 2.143 5.906 1 97 67 VAL B O 1
ATOM 1671 N N . LYS B 1 68 ? -4.551 1.07 6.477 1 96.56 68 LYS B N 1
ATOM 1672 C CA . LYS B 1 68 ? -5.078 0.585 7.75 1 96.56 68 LYS B CA 1
ATOM 1673 C C . LYS B 1 68 ? -5.277 1.732 8.734 1 96.56 68 LYS B C 1
ATOM 1675 O O . LYS B 1 68 ? -4.547 2.727 8.695 1 96.56 68 LYS B O 1
ATOM 1680 N N . ARG B 1 69 ? -6.27 1.469 9.547 1 96.94 69 ARG B N 1
ATOM 1681 C CA . ARG B 1 69 ? -6.465 2.41 10.648 1 96.94 69 ARG B CA 1
ATOM 1682 C C . ARG B 1 69 ? -5.199 2.539 11.484 1 96.94 69 ARG B C 1
ATOM 1684 O O . ARG B 1 69 ? -4.562 1.537 11.82 1 96.94 69 ARG B O 1
ATOM 1691 N N . GLY B 1 70 ? -4.781 3.766 11.789 1 96.56 70 GLY B N 1
ATOM 1692 C CA . GLY B 1 70 ? -3.59 3.992 12.594 1 96.56 70 GLY B CA 1
ATOM 1693 C C . GLY B 1 70 ? -2.334 4.172 11.758 1 96.56 70 GLY B C 1
ATOM 1694 O O . GLY B 1 70 ? -1.302 4.605 12.273 1 96.56 70 GLY B O 1
ATOM 1695 N N . GLY B 1 71 ? -2.475 3.805 10.445 1 96.75 71 GLY B N 1
ATOM 1696 C CA . GLY B 1 71 ? -1.354 4.043 9.547 1 96.75 71 GLY B CA 1
ATOM 1697 C C . GLY B 1 71 ? -1.101 5.516 9.289 1 96.75 71 GLY B C 1
ATOM 1698 O O . GLY B 1 71 ? -1.938 6.359 9.609 1 96.75 71 GLY B O 1
ATOM 1699 N N . PHE B 1 72 ? 0.02 5.793 8.719 1 97.38 72 PHE B N 1
ATOM 1700 C CA . PHE B 1 72 ? 0.381 7.176 8.438 1 97.38 72 PHE B CA 1
ATOM 1701 C C . PHE B 1 72 ? 0.424 7.43 6.934 1 97.38 72 PHE B C 1
ATOM 1703 O O . PHE B 1 72 ? 0.789 6.539 6.16 1 97.38 72 PHE B O 1
ATOM 1710 N N . VAL B 1 73 ? 0.123 8.633 6.57 1 97.88 73 VAL B N 1
ATOM 1711 C CA . VAL B 1 73 ? 0.166 9.109 5.191 1 97.88 73 VAL B CA 1
ATOM 1712 C C . VAL B 1 73 ? 0.721 10.531 5.156 1 97.88 73 VAL B C 1
ATOM 1714 O O . VAL B 1 73 ? 0.713 11.234 6.168 1 97.88 73 VAL B O 1
ATOM 1717 N N . VAL B 1 74 ? 1.211 10.945 4.043 1 98.12 74 VAL B N 1
ATOM 1718 C CA . VAL B 1 74 ? 1.484 12.352 3.762 1 98.12 74 VAL B CA 1
ATOM 1719 C C . VAL B 1 74 ? 0.302 12.969 3.018 1 98.12 74 VAL B C 1
ATOM 1721 O O . VAL B 1 74 ? -0.179 12.406 2.031 1 98.12 74 VAL B O 1
ATOM 1724 N N . VAL B 1 75 ? -0.137 14.078 3.479 1 98.69 75 VAL B N 1
ATOM 1725 C CA . VAL B 1 75 ? -1.307 14.695 2.867 1 98.69 75 VAL B CA 1
ATOM 1726 C C . VAL B 1 75 ? -0.955 16.109 2.396 1 98.69 75 VAL B C 1
ATOM 1728 O O . VAL B 1 75 ? -0.021 16.719 2.912 1 98.69 75 VAL B O 1
ATOM 1731 N N . ASP B 1 76 ? -1.574 16.578 1.379 1 98.69 76 ASP B N 1
ATOM 1732 C CA . ASP B 1 76 ? -1.616 17.938 0.877 1 98.69 76 ASP B CA 1
ATOM 1733 C C . ASP B 1 76 ? -3.008 18.547 1.049 1 98.69 76 ASP B C 1
ATOM 1735 O O . ASP B 1 76 ? -3.939 18.188 0.323 1 98.69 76 ASP B O 1
ATOM 1739 N N . VAL B 1 77 ? -3.162 19.531 2.023 1 98.81 77 VAL B N 1
ATOM 1740 C CA . VAL B 1 77 ? -4.508 19.875 2.467 1 98.81 77 VAL B CA 1
ATOM 1741 C C . VAL B 1 77 ? -4.664 21.391 2.527 1 98.81 77 VAL B C 1
ATOM 1743 O O . VAL B 1 77 ? -3.689 22.109 2.74 1 98.81 77 VAL B O 1
ATOM 1746 N N . THR B 1 78 ? -5.82 21.75 2.316 1 97.62 78 THR B N 1
ATOM 1747 C CA . THR B 1 78 ? -6.273 23.125 2.471 1 97.62 78 THR B CA 1
ATOM 1748 C C . THR B 1 78 ? -7.562 23.172 3.287 1 97.62 78 THR B C 1
ATOM 1750 O O . THR B 1 78 ? -8.43 22.312 3.143 1 97.62 78 THR B O 1
ATOM 1753 N N . PRO B 1 79 ? -7.723 24.172 4.152 1 97.12 79 PRO B N 1
ATOM 1754 C CA . PRO B 1 79 ? -8.914 24.266 5 1 97.12 79 PRO B CA 1
ATOM 1755 C C . PRO B 1 79 ? -10.18 24.562 4.203 1 97.12 79 PRO B C 1
ATOM 1757 O O . PRO B 1 79 ? -10.109 24.922 3.029 1 97.12 79 PRO B O 1
ATOM 1760 N N . ASP B 1 80 ? -11.352 24.281 4.789 1 93 80 ASP B N 1
ATOM 1761 C CA . ASP B 1 80 ? -12.703 24.719 4.457 1 93 80 ASP B CA 1
ATOM 1762 C C . ASP B 1 80 ? -13.312 23.859 3.354 1 93 80 ASP B C 1
ATOM 1764 O O . ASP B 1 80 ? -14.477 24.031 2.99 1 93 80 ASP B O 1
ATOM 1768 N N . ASP B 1 81 ? -12.57 22.984 2.713 1 95.38 81 ASP B N 1
ATOM 1769 C CA . ASP B 1 81 ? -13.164 22.016 1.788 1 95.38 81 ASP B CA 1
ATOM 1770 C C . ASP B 1 81 ? -13.633 20.766 2.525 1 95.38 81 ASP B C 1
ATOM 1772 O O . ASP B 1 81 ? -13.008 20.344 3.504 1 95.38 81 ASP B O 1
ATOM 1776 N N . LYS B 1 82 ? -14.734 20.25 2.119 1 96.44 82 LYS B N 1
ATOM 1777 C CA . LYS B 1 82 ? -15.219 19.016 2.717 1 96.44 82 LYS B CA 1
ATOM 1778 C C . LYS B 1 82 ? -14.164 17.922 2.648 1 96.44 82 LYS B C 1
ATOM 1780 O O . LYS B 1 82 ? -13.875 17.266 3.65 1 96.44 82 LYS B O 1
ATOM 1785 N N . ILE B 1 83 ? -13.75 17.719 1.451 1 98.5 83 ILE B N 1
ATOM 1786 C CA . ILE B 1 83 ? -12.523 16.953 1.269 1 98.5 83 ILE B CA 1
ATOM 1787 C C . ILE B 1 83 ? -11.32 17.891 1.249 1 98.5 83 ILE B C 1
ATOM 1789 O O . ILE B 1 83 ? -11.125 18.641 0.291 1 98.5 83 ILE B O 1
ATOM 1793 N N . ALA B 1 84 ? -10.531 17.859 2.24 1 98.69 84 ALA B N 1
ATOM 1794 C CA . ALA B 1 84 ? -9.539 18.891 2.523 1 98.69 84 ALA B CA 1
ATOM 1795 C C . ALA B 1 84 ? -8.359 18.797 1.554 1 98.69 84 ALA B C 1
ATOM 1797 O O . ALA B 1 84 ? -7.574 19.75 1.431 1 98.69 84 ALA B O 1
ATOM 1798 N N . GLY B 1 85 ? -8.125 17.609 0.878 1 98.75 85 GLY B N 1
ATOM 1799 C CA . GLY B 1 85 ? -6.988 17.422 -0.012 1 98.75 85 GLY B CA 1
ATOM 1800 C C . GLY B 1 85 ? -6.75 15.969 -0.372 1 98.75 85 GLY B C 1
ATOM 1801 O O . GLY B 1 85 ? -7.695 15.18 -0.46 1 98.75 85 GLY B O 1
ATOM 1802 N N . ASP B 1 86 ? -5.445 15.719 -0.63 1 98.62 86 ASP B N 1
ATOM 1803 C CA . ASP B 1 86 ? -5.113 14.391 -1.14 1 98.62 86 ASP B CA 1
ATOM 1804 C C . ASP B 1 86 ? -4.016 13.742 -0.298 1 98.62 86 ASP B C 1
ATOM 1806 O O . ASP B 1 86 ? -3.178 14.43 0.281 1 98.62 86 ASP B O 1
ATOM 1810 N N . ILE B 1 87 ? -4.125 12.484 -0.323 1 98.19 87 ILE B N 1
ATOM 1811 C CA . ILE B 1 87 ? -2.947 11.719 0.067 1 98.19 87 ILE B CA 1
ATOM 1812 C C . ILE B 1 87 ? -1.897 11.789 -1.039 1 98.19 87 ILE B C 1
ATOM 1814 O O . ILE B 1 87 ? -2.219 11.641 -2.221 1 98.19 87 ILE B O 1
ATOM 1818 N N . ILE B 1 88 ? -0.681 12.031 -0.667 1 96.38 88 ILE B N 1
ATOM 1819 C CA . ILE B 1 88 ? 0.293 12.125 -1.749 1 96.38 88 ILE B CA 1
ATOM 1820 C C . ILE B 1 88 ? 1.347 11.031 -1.588 1 96.38 88 ILE B C 1
ATOM 1822 O O . ILE B 1 88 ? 2.113 10.758 -2.514 1 96.38 88 ILE B O 1
ATOM 1826 N N . GLU B 1 89 ? 1.486 10.453 -0.36 1 94.62 89 GLU B N 1
ATOM 1827 C CA . GLU B 1 89 ? 2.363 9.312 -0.101 1 94.62 89 GLU B CA 1
ATOM 1828 C C . GLU B 1 89 ? 1.841 8.469 1.055 1 94.62 89 GLU B C 1
ATOM 1830 O O . GLU B 1 89 ? 1.191 8.984 1.967 1 94.62 89 GLU B O 1
ATOM 1835 N N . ILE B 1 90 ? 2.143 7.176 0.981 1 95.62 90 ILE B N 1
ATOM 1836 C CA . ILE B 1 90 ? 1.824 6.262 2.07 1 95.62 90 ILE B CA 1
ATOM 1837 C C . ILE B 1 90 ? 3.092 5.941 2.861 1 95.62 90 ILE B C 1
ATOM 1839 O O . ILE B 1 90 ? 4.117 5.578 2.281 1 95.62 90 ILE B O 1
ATOM 1843 N N . VAL B 1 91 ? 3.051 6.094 4.141 1 95.25 91 VAL B N 1
ATOM 1844 C CA . VAL B 1 91 ? 4.207 5.828 4.996 1 95.25 91 VAL B CA 1
ATOM 1845 C C . VAL B 1 91 ? 4.285 4.336 5.309 1 95.25 91 VAL B C 1
ATOM 1847 O O . VAL B 1 91 ? 3.559 3.834 6.168 1 95.25 91 VAL B O 1
ATOM 1850 N N . VAL B 1 92 ? 5.066 3.586 4.656 1 90.69 92 VAL B N 1
ATOM 1851 C CA . VAL B 1 92 ? 5.164 2.139 4.824 1 90.69 92 VAL B CA 1
ATOM 1852 C C . VAL B 1 92 ? 6.289 1.80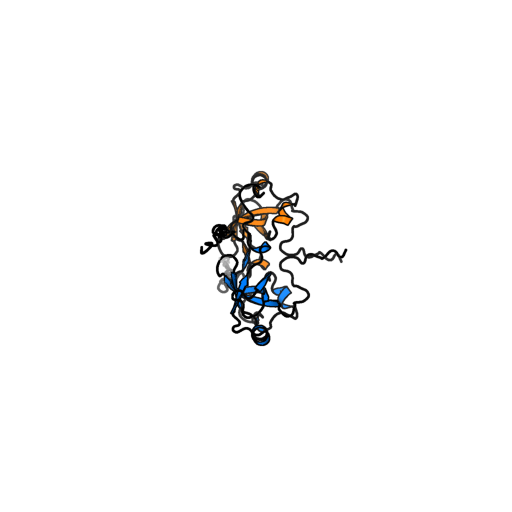3 5.797 1 90.69 92 VAL B C 1
ATOM 1854 O O . VAL B 1 92 ? 6.082 1.082 6.773 1 90.69 92 VAL B O 1
ATOM 1857 N N . ASP B 1 93 ? 7.426 2.324 5.664 1 86.75 93 ASP B N 1
ATOM 1858 C CA . ASP B 1 93 ? 8.555 2.16 6.57 1 86.75 93 ASP B CA 1
ATOM 1859 C C . ASP B 1 93 ? 8.641 3.316 7.562 1 86.75 93 ASP B C 1
ATOM 1861 O O . ASP B 1 93 ? 9.422 4.25 7.375 1 86.75 93 ASP B O 1
ATOM 1865 N N . ASP B 1 94 ? 7.82 3.23 8.641 1 87.81 94 ASP B N 1
ATOM 1866 C CA . ASP B 1 94 ? 7.734 4.363 9.555 1 87.81 94 ASP B CA 1
ATOM 1867 C C . ASP B 1 94 ? 9.055 4.57 10.297 1 87.81 94 ASP B C 1
ATOM 1869 O O . ASP B 1 94 ? 9.375 5.691 10.695 1 87.81 94 ASP B O 1
ATOM 1873 N N . ARG B 1 95 ? 9.82 3.51 10.391 1 87.75 95 ARG B N 1
ATOM 1874 C CA . ARG B 1 95 ? 11.102 3.645 11.078 1 87.75 95 ARG B CA 1
ATOM 1875 C C . ARG B 1 95 ? 11.977 4.703 10.406 1 87.75 95 ARG B C 1
ATOM 1877 O O . ARG B 1 95 ? 12.531 5.574 11.078 1 87.75 95 ARG B O 1
ATOM 1884 N N . THR B 1 96 ? 12.07 4.625 9.102 1 90.5 96 THR B N 1
ATOM 1885 C CA . THR B 1 96 ? 12.852 5.578 8.32 1 90.5 96 THR B CA 1
ATOM 1886 C C . THR B 1 96 ? 12.195 6.957 8.336 1 90.5 96 THR B C 1
ATOM 1888 O O . THR B 1 96 ? 12.883 7.977 8.445 1 90.5 96 THR B O 1
ATOM 1891 N N . TRP B 1 97 ? 10.906 6.98 8.281 1 93.25 97 TRP B N 1
ATOM 1892 C CA . TRP B 1 97 ? 10.156 8.234 8.211 1 93.25 97 TRP B CA 1
ATOM 1893 C C . TRP B 1 97 ? 10.25 9 9.531 1 93.25 97 TRP B C 1
ATOM 1895 O O . TRP B 1 97 ? 10.266 10.234 9.539 1 93.25 97 TRP B O 1
ATOM 1905 N N . ARG B 1 98 ? 10.367 8.297 10.617 1 94.25 98 ARG B N 1
ATOM 1906 C CA . ARG B 1 98 ? 10.391 8.914 11.938 1 94.25 98 ARG B CA 1
ATOM 1907 C C . ARG B 1 98 ? 11.688 9.688 12.156 1 94.25 98 ARG B C 1
ATOM 1909 O O . ARG B 1 98 ? 11.773 10.523 13.055 1 94.25 98 ARG B O 1
ATOM 1916 N N . LYS B 1 99 ? 12.656 9.414 11.344 1 94.25 99 LYS B N 1
ATOM 1917 C CA . LYS B 1 99 ? 13.938 10.102 11.445 1 94.25 99 LYS B CA 1
ATOM 1918 C C . LYS B 1 99 ? 13.914 11.43 10.695 1 94.25 99 LYS B C 1
ATOM 1920 O O . LYS B 1 99 ? 14.836 12.234 10.82 1 94.25 99 LYS B O 1
ATOM 1925 N N . MET B 1 100 ? 12.898 11.68 9.914 1 95.12 100 MET B N 1
ATOM 1926 C CA . MET B 1 100 ? 12.789 12.914 9.133 1 95.12 100 MET B CA 1
ATOM 1927 C C . MET B 1 100 ? 12.445 14.094 10.039 1 95.12 100 MET B C 1
ATOM 1929 O O . MET B 1 100 ? 11.664 13.961 10.977 1 95.12 100 MET B O 1
ATOM 1933 N N . PRO B 1 101 ? 12.961 15.32 9.742 1 96.06 101 PRO B N 1
ATOM 1934 C CA . PRO B 1 101 ? 12.734 16.484 10.602 1 96.06 101 PRO B CA 1
ATOM 1935 C C . PRO B 1 101 ? 11.266 16.922 10.633 1 96.06 101 PRO B C 1
ATOM 1937 O O . PRO B 1 101 ? 10.844 17.609 11.555 1 96.06 101 PRO B O 1
ATOM 1940 N N . TYR B 1 102 ? 10.523 16.5 9.625 1 96.5 102 TYR B N 1
ATOM 1941 C CA . TYR B 1 102 ? 9.133 16.953 9.547 1 96.5 102 TYR B CA 1
ATOM 1942 C C . TYR B 1 102 ? 8.203 15.938 10.211 1 96.5 102 TYR B C 1
ATOM 1944 O O . TYR B 1 102 ? 6.977 16.094 10.172 1 96.5 102 TYR B O 1
ATOM 1952 N N . TRP B 1 103 ? 8.695 14.859 10.75 1 97.19 103 TRP B N 1
ATOM 1953 C CA . TRP B 1 103 ? 7.848 13.93 11.492 1 97.19 103 TRP B CA 1
ATOM 1954 C C . TRP B 1 103 ? 7.238 14.602 12.719 1 97.19 103 TRP B C 1
ATOM 1956 O O . TRP B 1 103 ? 7.961 15.141 13.555 1 97.19 103 TRP B O 1
ATOM 1966 N N . PRO B 1 104 ? 5.977 14.477 12.922 1 97 104 PRO B N 1
ATOM 1967 C CA . PRO B 1 104 ? 5.348 15.148 14.062 1 97 104 PRO B CA 1
ATOM 1968 C C . PRO B 1 104 ? 5.711 14.5 15.398 1 97 104 PRO B C 1
ATOM 1970 O O . PRO B 1 104 ? 5.68 13.273 15.523 1 97 104 PRO B O 1
ATOM 1973 N N . ALA B 1 105 ? 6.027 15.242 16.359 1 94.62 105 ALA B N 1
ATOM 1974 C CA . ALA B 1 105 ? 6.457 14.781 17.672 1 94.62 105 ALA B CA 1
ATOM 1975 C C . ALA B 1 105 ? 5.375 13.938 18.344 1 94.62 105 ALA B C 1
ATOM 1977 O O . ALA B 1 105 ? 5.676 12.969 19.047 1 94.62 105 ALA B O 1
ATOM 1978 N N . GLU B 1 106 ? 4.133 14.203 18.047 1 95.81 106 GLU B N 1
ATOM 1979 C CA . GLU B 1 106 ? 3.023 13.531 18.703 1 95.81 106 GLU B CA 1
ATOM 1980 C C . GLU B 1 106 ? 2.799 12.133 18.141 1 95.81 106 GLU B C 1
ATOM 1982 O O . GLU B 1 106 ? 2.057 11.336 18.719 1 95.81 106 GLU B O 1
ATOM 1987 N N . PHE B 1 107 ? 3.426 11.75 17.031 1 94.62 107 PHE B N 1
ATOM 1988 C CA . PHE B 1 107 ? 3.256 10.438 16.422 1 94.62 107 PHE B CA 1
ATOM 1989 C C . PHE B 1 107 ? 4.34 9.477 16.891 1 94.62 107 PHE B C 1
ATOM 1991 O O . PHE B 1 107 ? 4.398 8.328 16.438 1 94.62 107 PHE B O 1
ATOM 1998 N N . LYS B 1 108 ? 5.301 9.82 17.672 1 75.94 108 LYS B N 1
ATOM 1999 C CA . LYS B 1 108 ? 6.398 8.969 18.125 1 75.94 108 LYS B CA 1
ATOM 2000 C C . LYS B 1 108 ? 5.891 7.84 19.016 1 75.94 108 LYS B C 1
ATOM 2002 O O . LYS B 1 108 ? 4.941 8.023 19.781 1 75.94 108 LYS B O 1
ATOM 2007 N N . LYS B 1 109 ? 6.246 6.574 18.578 1 63.53 109 LYS B N 1
ATOM 2008 C CA . LYS B 1 109 ? 5.934 5.453 19.453 1 63.53 109 LYS B CA 1
ATOM 2009 C C . LYS B 1 109 ? 6.438 5.711 20.875 1 63.53 109 LYS B C 1
ATOM 2011 O O . LYS B 1 109 ? 7.496 6.312 21.062 1 63.53 109 LYS B O 1
ATOM 2016 N N . VAL B 1 110 ? 5.586 5.906 21.734 1 53.12 110 VAL B N 1
ATOM 2017 C CA . VAL B 1 110 ? 6.02 5.973 23.125 1 53.12 110 VAL B CA 1
ATOM 2018 C C . VAL B 1 110 ? 6.957 4.805 23.438 1 53.12 110 VAL B C 1
ATOM 2020 O O . VAL B 1 110 ? 6.688 3.666 23.047 1 53.12 110 VAL B O 1
ATOM 2023 N N . GLY B 1 111 ? 8.219 4.984 23.453 1 46.06 111 GLY B N 1
ATOM 2024 C CA . GLY B 1 111 ? 9.234 4.012 23.828 1 46.06 111 GLY B CA 1
ATOM 2025 C C . GLY B 1 111 ? 8.688 2.891 24.688 1 46.06 111 GLY B C 1
ATOM 2026 O O . GLY B 1 111 ? 9.328 1.845 24.844 1 46.06 111 GLY B O 1
ATOM 2027 N N . GLY B 1 112 ? 8.047 3.137 25.781 1 41.34 112 GLY B N 1
ATOM 2028 C CA . GLY B 1 112 ? 7.895 2.068 26.75 1 41.34 112 GLY B CA 1
ATOM 2029 C C . GLY B 1 112 ? 7.086 0.897 26.234 1 41.34 112 GLY B C 1
ATOM 2030 O O . GLY B 1 112 ? 7.586 -0.227 26.156 1 41.34 112 GLY B O 1
ATOM 2031 N N . TRP B 1 113 ? 5.68 0.715 26.375 1 40.5 113 TRP B N 1
ATOM 2032 C CA . TRP B 1 113 ? 4.828 -0.469 26.312 1 40.5 113 TRP B CA 1
ATOM 2033 C C . TRP B 1 113 ? 4.516 -0.832 24.859 1 40.5 113 TRP B C 1
ATOM 2035 O O . TRP B 1 113 ? 3.783 -1.789 24.609 1 40.5 113 TRP B O 1
ATOM 2045 N N . GLN B 1 114 ? 4.391 0.076 23.906 1 41 114 GLN B N 1
ATOM 2046 C CA . GLN B 1 114 ? 3.814 -0.399 22.656 1 41 114 GLN B CA 1
ATOM 2047 C C . GLN B 1 114 ? 4.82 -1.242 21.875 1 41 114 GLN B C 1
ATOM 2049 O O . GLN B 1 114 ? 5.785 -0.712 21.328 1 41 114 GLN B O 1
ATOM 2054 N N . GLN B 1 115 ? 5.367 -2.412 22.281 1 35.94 115 GLN B N 1
ATOM 2055 C CA . GLN B 1 115 ? 6.23 -3.498 21.828 1 35.94 115 GLN B CA 1
ATOM 2056 C C . GLN B 1 115 ? 6.051 -3.76 20.328 1 35.94 115 GLN B C 1
ATOM 2058 O O . GLN B 1 115 ? 4.945 -3.617 19.797 1 35.94 115 GLN B O 1
ATOM 2063 N N . ASP B 1 116 ? 7.082 -3.645 19.484 1 40.72 116 ASP B N 1
ATOM 2064 C CA . ASP B 1 116 ? 7.262 -4.289 18.188 1 40.72 116 ASP B CA 1
ATOM 2065 C C . ASP B 1 116 ? 6.453 -5.582 18.094 1 40.72 116 ASP B C 1
ATOM 2067 O O . ASP B 1 116 ? 6.773 -6.566 18.766 1 40.72 116 ASP B O 1
ATOM 2071 N N . SER B 1 117 ? 5.211 -5.574 18.141 1 39.16 117 SER B N 1
ATOM 2072 C CA . SER B 1 117 ? 4.492 -6.836 17.984 1 39.16 117 SER B CA 1
ATOM 2073 C C . SER B 1 117 ? 5.086 -7.68 16.859 1 39.16 117 SER B C 1
ATOM 2075 O O . SER B 1 117 ? 4.434 -8.594 16.359 1 39.16 117 SER B O 1
ATOM 2077 N N . ASP B 1 118 ? 6.223 -7.344 16.297 1 38.34 118 ASP B N 1
ATOM 2078 C CA . ASP B 1 118 ? 6.633 -8.609 15.695 1 38.34 118 ASP B CA 1
ATOM 2079 C C . ASP B 1 118 ? 6.711 -9.719 16.75 1 38.34 118 ASP B C 1
ATOM 2081 O O . ASP B 1 118 ? 7.797 -10.219 17.047 1 38.34 118 ASP B O 1
ATOM 2085 N N . GLU B 1 119 ? 6.402 -9.555 18.016 1 36.06 119 GLU B N 1
ATOM 2086 C CA . GLU B 1 119 ? 6.637 -10.523 19.078 1 36.06 119 GLU B CA 1
ATOM 2087 C C . GLU B 1 119 ? 6.215 -11.93 18.641 1 36.06 119 GLU B C 1
ATOM 2089 O O . GLU B 1 119 ? 5.039 -12.172 18.375 1 36.06 119 GLU B O 1
ATOM 2094 N N . GLU B 1 120 ? 7.051 -12.688 17.859 1 36.66 120 GLU B N 1
ATOM 2095 C CA . GLU B 1 120 ? 6.992 -14.117 18.141 1 36.66 120 GLU B CA 1
ATOM 2096 C C . GLU B 1 120 ? 6.727 -14.367 19.625 1 36.66 120 GLU B C 1
ATOM 2098 O O . GLU B 1 120 ? 7.531 -13.984 20.484 1 36.66 120 GLU B O 1
ATOM 2103 N N . GLU B 1 121 ? 5.555 -14.164 20.062 1 35.59 121 GLU B N 1
ATOM 2104 C CA . GLU B 1 121 ? 5.105 -14.531 21.406 1 35.59 121 GLU B CA 1
ATOM 2105 C C . GLU B 1 121 ? 5.793 -15.812 21.891 1 35.59 121 GLU B C 1
ATOM 2107 O O . GLU B 1 121 ? 5.703 -16.859 21.234 1 35.59 121 GLU B O 1
ATOM 2112 N N . ALA B 1 122 ? 6.949 -15.672 22.469 1 35.97 122 ALA B N 1
ATOM 2113 C CA . ALA B 1 122 ? 7.551 -16.781 23.219 1 35.97 122 ALA B CA 1
ATOM 2114 C C . ALA B 1 122 ? 6.484 -17.609 23.906 1 35.97 122 ALA B C 1
ATOM 2116 O O . ALA B 1 122 ? 5.477 -17.078 24.375 1 35.97 122 ALA B O 1
ATOM 2117 N N . ASP B 1 123 ? 6.199 -18.797 23.344 1 36.47 123 ASP B N 1
ATOM 2118 C CA . ASP B 1 123 ? 5.336 -19.734 24.062 1 36.47 123 ASP B CA 1
ATOM 2119 C C . ASP B 1 123 ? 5.586 -19.656 25.578 1 36.47 123 ASP B C 1
ATOM 2121 O O . ASP B 1 123 ? 6.68 -19.969 26.047 1 36.47 123 ASP B O 1
ATOM 2125 N N . PRO B 1 124 ? 5.105 -18.531 26.172 1 39.69 124 PRO B N 1
ATOM 2126 C CA . PRO B 1 124 ? 5.301 -18.484 27.625 1 39.69 124 PRO B CA 1
ATOM 2127 C C . PRO B 1 124 ? 5.219 -19.859 28.281 1 39.69 124 PRO B C 1
ATOM 2129 O O . PRO B 1 124 ? 5.527 -20.016 29.469 1 39.69 124 PRO B O 1
ATOM 2132 N N . PHE B 1 125 ? 4.375 -20.656 27.578 1 36.59 125 PHE B N 1
ATOM 2133 C CA . PHE B 1 125 ? 4.188 -21.984 28.156 1 36.59 125 PHE B CA 1
ATOM 2134 C C . PHE B 1 125 ? 5.41 -22.859 27.906 1 36.59 125 PHE B C 1
ATOM 2136 O O . PHE B 1 125 ? 5.348 -24.078 28.062 1 36.59 125 PHE B O 1
ATOM 2143 N N . ALA B 1 126 ? 6.379 -22.266 27.203 1 38.47 126 ALA B N 1
ATOM 2144 C CA . ALA B 1 126 ? 7.543 -23.141 27.172 1 38.47 126 ALA B CA 1
ATOM 2145 C C . ALA B 1 126 ? 7.961 -23.547 28.578 1 38.47 126 ALA B C 1
ATOM 2147 O O . ALA B 1 126 ? 8.234 -22.688 29.422 1 38.47 126 ALA B O 1
ATOM 2148 N N . LEU B 1 127 ? 7.324 -24.578 28.969 1 36.56 127 LEU B N 1
ATOM 2149 C CA . LEU B 1 127 ? 7.52 -25.234 30.266 1 36.56 127 LEU B CA 1
ATOM 2150 C C . LEU B 1 127 ? 9 -25.344 30.594 1 36.56 127 LEU B C 1
ATOM 2152 O O . LEU B 1 127 ? 9.836 -25.516 29.703 1 36.56 127 LEU B O 1
ATOM 2156 N N . PRO B 1 128 ? 9.539 -24.531 31.516 1 40.91 128 PRO B N 1
ATOM 2157 C CA . PRO B 1 128 ? 10.891 -24.75 32.031 1 40.91 128 PRO B CA 1
ATOM 2158 C C . PRO B 1 128 ? 11.289 -26.234 32.031 1 40.91 128 PRO B C 1
ATOM 2160 O O . PRO B 1 128 ? 10.477 -27.094 32.375 1 40.91 128 PRO B O 1
ATOM 2163 N N . ASP B 1 129 ? 11.789 -26.719 30.875 1 38.25 129 ASP B N 1
ATOM 2164 C CA . ASP B 1 129 ? 12.242 -28.109 30.906 1 38.25 129 ASP B CA 1
ATOM 2165 C C . ASP B 1 129 ? 12.93 -28.422 32.25 1 38.25 129 ASP B C 1
ATOM 2167 O O . ASP B 1 129 ? 13.914 -27.781 32.594 1 38.25 129 ASP B O 1
ATOM 2171 N N . ASP B 1 130 ? 12.117 -28.609 33.25 1 34.88 130 ASP B N 1
ATOM 2172 C CA . ASP B 1 130 ? 12.578 -29.109 34.531 1 34.88 130 ASP B CA 1
ATOM 2173 C C . ASP B 1 130 ? 13.633 -30.203 34.344 1 34.88 130 ASP B C 1
ATOM 2175 O O . ASP B 1 130 ? 13.359 -31.234 33.719 1 34.88 130 ASP B O 1
ATOM 2179 N N . GLU B 1 131 ? 14.852 -29.844 33.875 1 35.12 131 GLU B N 1
ATOM 2180 C CA . GLU B 1 131 ? 15.961 -30.781 33.938 1 35.12 131 GLU B CA 1
ATOM 2181 C C . GLU B 1 131 ? 15.883 -31.641 35.188 1 35.12 131 GLU B C 1
ATOM 2183 O O . GLU B 1 131 ? 16.062 -31.156 36.281 1 35.12 131 GLU B O 1
ATOM 2188 N N . SER B 1 132 ? 14.758 -32.344 35.344 1 35.62 132 SER B N 1
ATOM 2189 C CA . SER B 1 132 ? 14.648 -33.281 36.469 1 35.62 132 SER B CA 1
ATOM 2190 C C . SER B 1 132 ? 15.898 -34.156 36.562 1 35.62 132 SER B C 1
ATOM 2192 O O . SER B 1 132 ? 16.312 -34.781 35.594 1 35.62 132 SER B O 1
ATOM 2194 N N . ASP B 1 133 ? 16.891 -33.719 37.312 1 33.75 133 ASP B N 1
ATOM 2195 C CA . ASP B 1 133 ? 18.062 -34.438 37.812 1 33.75 133 ASP B CA 1
ATOM 2196 C C . ASP B 1 133 ? 17.672 -35.812 38.312 1 33.75 133 ASP B C 1
ATOM 2198 O O . ASP B 1 133 ? 16.922 -35.938 39.281 1 33.75 133 ASP B O 1
ATOM 2202 N N . GLU B 1 134 ? 17.219 -36.688 37.5 1 32.84 134 GLU B N 1
ATOM 2203 C CA . GLU B 1 134 ? 16.984 -38.094 37.844 1 32.84 134 GLU B CA 1
ATOM 2204 C C . GLU B 1 134 ? 18.203 -38.656 38.594 1 32.84 134 GLU B C 1
ATOM 2206 O O . GLU B 1 134 ? 19.266 -38.812 38 1 32.84 134 GLU B O 1
ATOM 2211 N N . GLU B 1 135 ? 18.438 -38.25 39.812 1 34.56 135 GLU B N 1
ATOM 2212 C CA . GLU B 1 135 ? 19.391 -38.938 40.688 1 34.56 135 GLU B CA 1
ATOM 2213 C C . GLU B 1 135 ? 19.156 -40.438 40.719 1 34.56 135 GLU B C 1
ATOM 2215 O O . GLU B 1 135 ? 18.047 -40.906 41 1 34.56 135 GLU B O 1
ATOM 2220 N N . GLU B 1 136 ? 19.594 -41.094 39.719 1 32.06 136 GLU B N 1
ATOM 2221 C CA . GLU B 1 136 ? 19.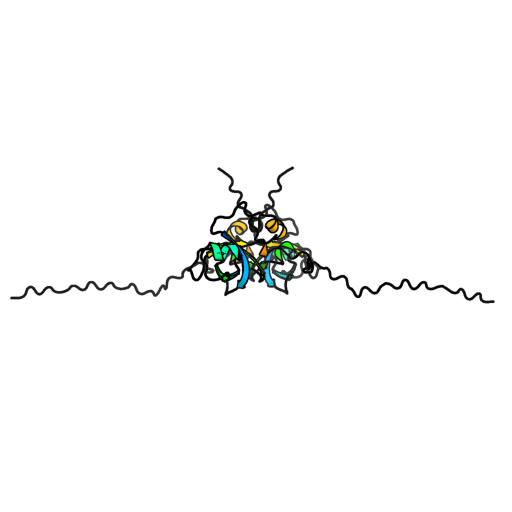672 -42.562 39.625 1 32.06 136 GLU B CA 1
ATOM 2222 C C . GLU B 1 136 ? 20.188 -43.188 40.906 1 32.06 136 GLU B C 1
ATOM 2224 O O . GLU B 1 136 ? 21.344 -42.969 41.281 1 32.06 136 GLU B O 1
ATOM 2229 N N . TYR B 1 137 ? 19.422 -43.094 41.969 1 31.27 137 TYR B N 1
ATOM 2230 C CA . TYR B 1 137 ? 19.75 -43.844 43.156 1 31.27 137 TYR B CA 1
ATOM 2231 C C . TYR B 1 137 ? 20 -45.312 42.844 1 31.27 137 TYR B C 1
ATOM 2233 O O . TYR B 1 137 ? 19.141 -45.969 42.25 1 31.27 137 TYR B O 1
ATOM 2241 N N . GLU B 1 138 ? 21.188 -45.594 42.344 1 32.56 138 GLU B N 1
ATOM 2242 C CA . GLU B 1 138 ? 21.719 -46.938 42.156 1 32.56 138 GLU B CA 1
ATOM 2243 C C . GLU B 1 138 ? 21.484 -47.781 43.406 1 32.56 138 GLU B C 1
ATOM 2245 O O . GLU B 1 138 ? 21.891 -47.406 44.5 1 32.56 138 GLU B O 1
ATOM 2250 N N . GLU B 1 139 ? 20.297 -48.25 43.594 1 32.91 139 GLU B N 1
ATOM 2251 C CA . GLU B 1 139 ? 20 -49.312 44.562 1 32.91 139 GLU B CA 1
ATOM 2252 C C . GLU B 1 139 ? 21.109 -50.375 44.594 1 32.91 139 GLU B C 1
ATOM 2254 O O . GLU B 1 139 ? 21.391 -51 43.594 1 32.91 139 GLU B O 1
ATOM 2259 N N . GLU B 1 140 ? 22.156 -50.062 45.281 1 33.44 140 GLU B N 1
ATOM 2260 C CA . GLU B 1 140 ? 23.141 -51.062 45.656 1 33.44 140 GLU B CA 1
ATOM 2261 C C . GLU B 1 140 ? 22.469 -52.344 46.156 1 33.44 140 GLU B C 1
ATOM 2263 O O . GLU B 1 140 ? 21.703 -52.312 47.125 1 33.44 140 GLU B O 1
ATOM 2268 N N . GLN B 1 141 ? 21.953 -53.156 45.281 1 27.3 141 GLN B N 1
ATOM 2269 C CA . GLN B 1 141 ? 21.578 -54.531 45.562 1 27.3 141 GLN B CA 1
ATOM 2270 C C . GLN B 1 141 ? 22.609 -55.219 46.438 1 27.3 141 GLN B C 1
ATOM 2272 O O . GLN B 1 141 ? 23.766 -55.438 46.031 1 27.3 141 GLN B O 1
ATOM 2277 N N . SER B 1 142 ? 22.734 -54.781 47.688 1 27.75 142 SER B N 1
ATOM 2278 C CA . SER B 1 142 ? 23.125 -55.844 48.594 1 27.75 142 SER B CA 1
ATOM 2279 C C . SER B 1 142 ? 22.016 -56.844 48.781 1 27.75 142 SER B C 1
ATOM 2281 O O . SER B 1 142 ? 20.828 -56.5 48.75 1 27.75 142 SER B O 1
#

Nearest PDB structures (foldseek):
  8s8e-assembly1_i  TM=7.554E-01  e=8.191E-06  Saccharomyces cerevisiae S288C
  3j80-assembly1_i  TM=7.320E-01  e=1.128E-05  Saccharomyces cerevisiae
  6yam-assembly1_j  TM=7.464E-01  e=8.223E-05  Oryctolagus cuniculus
  4bts-assembly1_C0  TM=7.390E-01  e=2.778E-04  Tetrahymena thermophila SB210
  8ppl-assembly1_Iq  TM=5.953E-01  e=4.925E-05  Homo sapiens

Secondary structure (DSSP, 8-state):
--------BTSPPS---TTEEEEEEEEE-SSSEEEEE--HHHHHHTT-S-SEEEEE--HHHHTTEEEPTT-EEEEEE-TT-SEEEEEEEEE--HHHHTTSTTS-GGGS--TTTS--TT-----TT-----------------/--------BTSPPS---TTEEEEEEEEE-SSSEEEEE--HHHHHHTT-S-SEEEEE--HHHHTTEEEPTT-EEEEEE-TT-SEEEEEEEEE--HHHHTTSTTS-GGGS--TTTS--S------TT-----------------